Protein AF-A0A813HKN1-F1 (afdb_monomer)

Structure (mmCIF, N/CA/C/O backbone):
data_AF-A0A813HKN1-F1
#
_entry.id   AF-A0A813HKN1-F1
#
loop_
_atom_site.group_PDB
_atom_site.id
_atom_site.type_symbol
_atom_site.label_atom_id
_atom_site.label_alt_id
_atom_site.label_comp_id
_atom_site.label_asym_id
_atom_site.label_entity_id
_atom_site.label_seq_id
_atom_site.pdbx_PDB_ins_code
_atom_site.Cartn_x
_atom_site.Cartn_y
_atom_site.Cartn_z
_atom_site.occupancy
_atom_site.B_iso_or_equiv
_atom_site.auth_seq_id
_atom_site.auth_comp_id
_atom_site.auth_asym_id
_atom_site.auth_atom_id
_atom_site.pdbx_PDB_model_num
ATOM 1 N N . MET A 1 1 ? 4.845 -1.581 -0.681 1.00 44.91 1 MET A N 1
ATOM 2 C CA . MET A 1 1 ? 4.047 -1.690 0.560 1.00 44.91 1 MET A CA 1
ATOM 3 C C . MET A 1 1 ? 3.545 -0.345 1.058 1.00 44.91 1 MET A C 1
ATOM 5 O O . MET A 1 1 ? 4.319 0.591 1.147 1.00 44.91 1 MET A O 1
ATOM 9 N N . VAL A 1 2 ? 2.253 -0.229 1.375 1.00 47.78 2 VAL A N 1
ATOM 10 C CA . VAL A 1 2 ? 1.670 1.007 1.922 1.00 47.78 2 VAL A CA 1
ATOM 11 C C . VAL A 1 2 ? 2.116 1.169 3.376 1.00 47.78 2 VAL A C 1
ATOM 13 O O . VAL A 1 2 ? 1.850 0.318 4.218 1.00 47.78 2 VAL A O 1
ATOM 16 N N . PHE A 1 3 ? 2.851 2.246 3.634 1.00 54.88 3 PHE A N 1
ATOM 17 C CA . PHE A 1 3 ? 3.828 2.325 4.719 1.00 54.88 3 PHE A CA 1
ATOM 18 C C . PHE A 1 3 ? 3.252 2.582 6.122 1.00 54.88 3 PHE A C 1
ATOM 20 O O . PHE A 1 3 ? 3.966 2.423 7.098 1.00 54.88 3 PHE A O 1
ATOM 27 N N . PHE A 1 4 ? 1.975 2.922 6.275 1.00 57.12 4 PHE A N 1
ATOM 28 C CA . PHE A 1 4 ? 1.392 3.219 7.589 1.00 57.12 4 PHE A CA 1
ATOM 29 C C . PHE A 1 4 ? -0.091 2.861 7.592 1.00 57.12 4 PHE A C 1
ATOM 31 O O . PHE A 1 4 ? -0.935 3.719 7.348 1.00 57.12 4 PHE A O 1
ATOM 38 N N . THR A 1 5 ? -0.435 1.591 7.822 1.00 61.03 5 THR A N 1
ATOM 39 C CA . THR A 1 5 ? -1.847 1.217 7.981 1.00 61.03 5 THR A CA 1
ATOM 40 C C . THR A 1 5 ? -2.045 0.309 9.183 1.00 61.03 5 THR A C 1
ATOM 42 O O . THR A 1 5 ? -1.581 -0.828 9.164 1.00 61.03 5 THR A O 1
ATOM 45 N N . VAL A 1 6 ? -2.802 0.772 10.180 1.00 65.25 6 VAL A N 1
ATOM 46 C CA . VAL A 1 6 ? -3.299 -0.084 11.278 1.00 65.25 6 VAL A CA 1
ATOM 47 C C . VAL A 1 6 ? -4.475 -0.975 10.848 1.00 65.25 6 VAL A C 1
ATOM 49 O O . VAL A 1 6 ? -4.931 -1.831 11.600 1.00 65.25 6 VAL A O 1
ATOM 52 N N . LEU A 1 7 ? -4.985 -0.778 9.625 1.00 67.62 7 LEU A N 1
ATOM 53 C CA . LEU A 1 7 ? -6.182 -1.422 9.070 1.00 67.62 7 LEU A CA 1
ATOM 54 C C . LEU A 1 7 ? -5.921 -2.804 8.446 1.00 67.62 7 LEU A C 1
ATOM 56 O O . LEU A 1 7 ? -6.714 -3.289 7.644 1.00 67.62 7 LEU A O 1
ATOM 60 N N . SER A 1 8 ? -4.818 -3.470 8.778 1.00 69.81 8 SER A N 1
ATOM 61 C CA . SER A 1 8 ? -4.510 -4.777 8.195 1.00 69.81 8 SER A CA 1
ATOM 62 C C . SER A 1 8 ? -5.289 -5.893 8.903 1.00 69.81 8 SER A C 1
ATOM 64 O O . SER A 1 8 ? -5.182 -6.075 10.113 1.00 69.81 8 SER A O 1
ATOM 66 N N . SER A 1 9 ? -6.038 -6.694 8.135 1.00 57.31 9 SER A N 1
ATOM 67 C CA . SER A 1 9 ? -6.854 -7.816 8.641 1.00 57.31 9 SER A CA 1
ATOM 68 C C . SER A 1 9 ? -6.061 -8.867 9.424 1.00 57.31 9 SER A C 1
ATOM 70 O O . SER A 1 9 ? -6.632 -9.606 10.223 1.00 57.31 9 SER A O 1
ATOM 72 N N . HIS A 1 10 ? -4.750 -8.953 9.191 1.00 61.31 10 HIS A N 1
ATOM 73 C CA . HIS A 1 10 ? -3.866 -9.886 9.887 1.00 61.31 10 HIS A CA 1
ATOM 74 C C . HIS A 1 10 ? -3.142 -9.267 11.078 1.00 61.31 10 HIS A C 1
ATOM 76 O O . HIS A 1 10 ? -2.537 -10.012 11.852 1.00 61.31 10 HIS A O 1
ATOM 82 N N . ASP A 1 11 ? -3.219 -7.949 11.231 1.00 72.94 11 ASP A N 1
ATOM 83 C CA . ASP A 1 11 ? -2.468 -7.216 12.233 1.00 72.94 11 ASP A CA 1
ATOM 84 C C . ASP A 1 11 ? -3.074 -7.387 13.631 1.00 72.94 11 ASP A C 1
ATOM 86 O O . ASP A 1 11 ? -4.284 -7.581 13.822 1.00 72.94 11 ASP A O 1
ATOM 90 N N . VAL A 1 12 ? -2.188 -7.365 14.620 1.00 73.69 12 VAL A N 1
ATOM 91 C CA . VAL A 1 12 ? -2.493 -7.628 16.026 1.00 73.69 12 VAL A CA 1
ATOM 92 C C . VAL A 1 12 ? -3.347 -6.496 16.594 1.00 73.69 12 VAL A C 1
ATOM 94 O O . VAL A 1 12 ? -4.252 -6.753 17.383 1.00 73.69 12 VAL A O 1
ATOM 97 N N . VAL A 1 13 ? -3.126 -5.265 16.125 1.00 80.19 13 VAL A N 1
ATOM 98 C CA . VAL A 1 13 ? -3.815 -4.050 16.585 1.00 80.19 13 VAL A CA 1
ATOM 99 C C . VAL A 1 13 ? -5.314 -4.104 16.292 1.00 80.19 13 VAL A C 1
ATOM 101 O O . VAL A 1 13 ? -6.135 -4.019 17.205 1.00 80.19 13 VAL A O 1
ATOM 104 N N . LEU A 1 14 ? -5.684 -4.303 15.023 1.00 83.12 14 LEU A N 1
ATOM 105 C CA . LEU A 1 14 ? -7.082 -4.405 14.604 1.00 83.12 14 LEU A CA 1
ATOM 106 C C . LEU A 1 14 ? -7.776 -5.606 15.262 1.00 83.12 14 LEU A C 1
ATOM 108 O O . LEU A 1 14 ? -8.909 -5.494 15.725 1.00 83.12 14 LEU A O 1
ATOM 112 N N . THR A 1 15 ? -7.093 -6.753 15.328 1.00 84.12 15 THR A N 1
ATOM 113 C CA . THR A 1 15 ? -7.652 -7.966 15.944 1.00 84.12 15 THR A CA 1
ATOM 114 C C . THR A 1 15 ? -7.930 -7.748 17.437 1.00 84.12 15 THR A C 1
ATOM 116 O O . THR A 1 15 ? -8.991 -8.140 17.926 1.00 84.12 15 THR A O 1
ATOM 119 N N . ALA A 1 16 ? -7.019 -7.082 18.153 1.00 81.88 16 ALA A N 1
ATOM 120 C CA . ALA A 1 16 ? -7.195 -6.736 19.559 1.00 81.88 16 ALA A CA 1
ATOM 121 C C . ALA A 1 16 ? -8.369 -5.768 19.765 1.00 81.88 16 ALA A C 1
ATOM 123 O O . ALA A 1 16 ? -9.200 -6.010 20.639 1.00 81.88 16 ALA A O 1
ATOM 124 N N . TYR A 1 17 ? -8.493 -4.732 18.928 1.00 83.69 17 TYR A N 1
ATOM 125 C CA . TYR A 1 17 ? -9.628 -3.805 18.974 1.00 83.69 17 TYR A CA 1
ATOM 126 C C . TYR A 1 17 ? -10.966 -4.531 18.771 1.00 83.69 17 TYR A C 1
ATOM 128 O O . TYR A 1 17 ? -11.877 -4.396 19.585 1.00 83.69 17 TYR A O 1
ATOM 136 N N . LEU A 1 18 ? -11.085 -5.364 17.732 1.00 84.19 18 LEU A N 1
ATOM 137 C CA . LEU A 1 18 ? -12.325 -6.099 17.459 1.00 84.19 18 LEU A CA 1
ATOM 138 C C . LEU A 1 18 ? -12.679 -7.077 18.591 1.00 84.19 18 LEU A C 1
ATOM 140 O O . LEU A 1 18 ? -13.852 -7.227 18.932 1.00 84.19 18 LEU A O 1
ATOM 144 N N . SER A 1 19 ? -11.673 -7.700 19.213 1.00 84.25 19 SER A N 1
ATOM 145 C CA . SER A 1 19 ? -11.876 -8.535 20.400 1.00 84.25 19 SER A CA 1
ATOM 146 C C . SER A 1 19 ? -12.379 -7.724 21.599 1.00 84.25 19 SER A C 1
ATOM 148 O O . SER A 1 19 ? -13.231 -8.219 22.331 1.00 84.25 19 SER A O 1
ATOM 150 N N . GLN A 1 20 ? -11.890 -6.496 21.806 1.00 83.56 20 GLN A N 1
ATOM 151 C CA . GLN A 1 20 ? -12.359 -5.606 22.879 1.00 83.56 20 GLN A CA 1
ATOM 152 C C . GLN A 1 20 ? -13.794 -5.119 22.649 1.00 83.56 20 GLN A C 1
ATOM 154 O O . GLN A 1 20 ? -14.556 -4.987 23.602 1.00 83.56 20 GLN A O 1
ATOM 159 N N . VAL A 1 21 ? -14.189 -4.911 21.389 1.00 79.56 21 VAL A N 1
ATOM 160 C CA . VAL A 1 21 ? -15.574 -4.582 21.001 1.00 79.56 21 VAL A CA 1
ATOM 161 C C . VAL A 1 21 ? -16.524 -5.784 21.175 1.00 79.56 21 VAL A C 1
ATOM 163 O O . VAL A 1 21 ? -17.742 -5.636 21.087 1.00 79.56 21 VAL A O 1
ATOM 166 N N . GLY A 1 22 ? -15.992 -6.972 21.480 1.00 80.81 22 GLY A N 1
ATOM 167 C CA . GLY A 1 22 ? -16.777 -8.167 21.786 1.00 80.81 22 GLY A CA 1
ATOM 168 C C . GLY A 1 22 ? -17.156 -8.997 20.561 1.00 80.81 22 GLY A C 1
ATOM 169 O O . GLY A 1 22 ? -18.124 -9.755 20.622 1.00 80.81 22 GLY A O 1
ATOM 170 N N . LEU A 1 23 ? -16.423 -8.881 19.442 1.00 82.88 23 LEU A N 1
ATOM 171 C CA . LEU A 1 23 ? -16.647 -9.776 18.305 1.00 82.88 23 LEU A CA 1
ATOM 172 C C . LEU A 1 23 ? -16.367 -11.232 18.688 1.00 82.88 23 LEU A C 1
ATOM 174 O O . LEU A 1 23 ? -15.340 -11.561 19.281 1.00 82.88 23 LEU A O 1
ATOM 178 N N . HIS A 1 24 ? -17.259 -12.122 18.257 1.00 82.75 24 HIS A N 1
ATOM 179 C CA . HIS A 1 24 ? -17.104 -13.551 18.486 1.00 82.75 24 HIS A CA 1
ATOM 180 C C . HIS A 1 24 ? -15.834 -14.097 17.791 1.00 82.75 24 HIS A C 1
ATOM 182 O O . HIS A 1 24 ? -15.614 -13.796 16.610 1.00 82.75 24 HIS A O 1
ATOM 188 N N . PRO A 1 25 ? -15.031 -14.966 18.440 1.00 84.06 25 PRO A N 1
ATOM 189 C CA . PRO A 1 25 ? -13.776 -15.482 17.879 1.00 84.06 25 PRO A CA 1
ATOM 190 C C . PRO A 1 25 ? -13.906 -16.149 16.502 1.00 84.06 25 PRO A C 1
ATOM 192 O O . PRO A 1 25 ? -13.022 -16.002 15.662 1.00 84.06 25 PRO A O 1
ATOM 195 N N . MET A 1 26 ? -15.024 -16.837 16.229 1.00 83.94 26 MET A N 1
ATOM 196 C CA . MET A 1 26 ? -15.277 -17.435 14.904 1.00 83.94 26 MET A CA 1
ATOM 197 C C . MET A 1 26 ? -15.420 -16.390 13.789 1.00 83.94 26 MET A C 1
ATOM 199 O O . MET A 1 26 ? -15.042 -16.644 12.646 1.00 83.94 26 MET A O 1
ATOM 203 N N . VAL A 1 27 ? -15.964 -15.211 14.100 1.00 84.00 27 VAL A N 1
ATOM 204 C CA . VAL A 1 27 ? -16.082 -14.122 13.121 1.00 84.00 27 VAL A CA 1
ATOM 205 C C . VAL A 1 27 ? -14.699 -13.536 12.851 1.00 84.00 27 VAL A C 1
ATOM 207 O O . VAL A 1 27 ? -14.355 -13.303 11.696 1.00 84.00 27 VAL A O 1
ATOM 210 N N . LEU A 1 28 ? -13.865 -13.390 13.888 1.00 84.50 28 LEU A N 1
ATOM 211 C CA . LEU A 1 28 ? -12.476 -12.940 13.747 1.00 84.50 28 LEU A CA 1
ATOM 212 C C . LEU A 1 28 ? -11.637 -13.899 12.890 1.00 84.50 28 LEU A C 1
ATOM 214 O O . LEU A 1 28 ? -10.901 -13.450 12.012 1.00 84.50 28 LEU A O 1
ATOM 218 N N . SER A 1 29 ? -11.750 -15.214 13.103 1.00 86.44 29 SER A N 1
ATOM 219 C CA . SER A 1 29 ? -11.014 -16.199 12.298 1.00 86.44 29 SER A CA 1
ATOM 220 C C . SER A 1 29 ? -11.483 -16.214 10.841 1.00 86.44 29 SER A C 1
ATOM 222 O O . SER A 1 29 ? -10.651 -16.199 9.933 1.00 86.44 29 SER A O 1
ATOM 224 N N . SER A 1 30 ? -12.798 -16.154 10.614 1.00 88.56 30 SER A N 1
ATOM 225 C CA . SER A 1 30 ? -13.388 -16.079 9.271 1.00 88.56 30 SER A CA 1
ATOM 226 C C . SER A 1 30 ? -12.945 -14.814 8.538 1.00 88.56 30 SER A C 1
ATOM 228 O O . SER A 1 30 ? -12.539 -14.870 7.381 1.00 88.56 30 SER A O 1
ATOM 230 N N . PHE A 1 31 ? -12.938 -13.673 9.227 1.00 87.19 31 PHE A N 1
ATOM 231 C CA . PHE A 1 31 ? -12.465 -12.400 8.694 1.00 87.19 31 PHE A CA 1
ATOM 232 C C . PHE A 1 31 ? -10.991 -12.450 8.268 1.00 87.19 31 PHE A C 1
ATOM 234 O O . PHE A 1 31 ? -10.641 -11.985 7.183 1.00 87.19 31 PHE A O 1
ATOM 241 N N . ARG A 1 32 ? -10.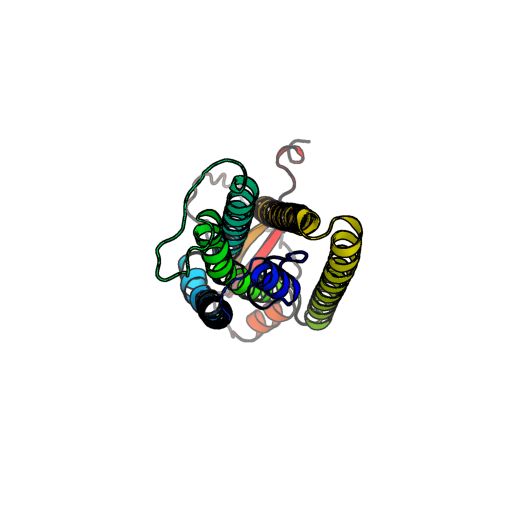122 -13.073 9.074 1.00 87.88 32 ARG A N 1
ATOM 242 C CA . ARG A 1 32 ? -8.709 -13.281 8.716 1.00 87.88 32 ARG A CA 1
ATOM 243 C C . ARG A 1 32 ? -8.558 -14.190 7.498 1.00 87.88 32 ARG A C 1
ATOM 245 O O . ARG A 1 32 ? -7.747 -13.892 6.626 1.00 87.88 32 ARG A O 1
ATOM 252 N N . ALA A 1 33 ? -9.337 -15.269 7.419 1.00 91.25 33 ALA A N 1
ATOM 253 C CA . ALA A 1 33 ? -9.324 -16.172 6.269 1.00 91.25 33 ALA A CA 1
ATOM 254 C C . ALA A 1 33 ? -9.771 -15.457 4.982 1.00 91.25 33 ALA A C 1
ATOM 256 O O . ALA A 1 33 ? -9.102 -15.564 3.955 1.00 91.25 33 ALA A O 1
ATOM 257 N N . LEU A 1 34 ? -10.842 -14.660 5.053 1.00 92.44 34 LEU A N 1
ATOM 258 C CA . LEU A 1 34 ? -11.317 -13.843 3.935 1.00 92.44 34 LEU A CA 1
ATOM 259 C C . LEU A 1 34 ? -10.285 -12.793 3.513 1.00 92.44 34 LEU A C 1
ATOM 261 O O . LEU A 1 34 ? -10.043 -12.624 2.323 1.00 92.44 34 LEU A O 1
ATOM 265 N N . GLY A 1 35 ? -9.632 -12.126 4.469 1.00 90.38 35 GLY A N 1
ATOM 266 C CA . GLY A 1 35 ? -8.556 -11.177 4.184 1.00 90.38 35 GLY A CA 1
ATOM 267 C C . GLY A 1 35 ? -7.345 -11.822 3.497 1.00 90.38 35 GLY A C 1
ATOM 268 O O . GLY A 1 35 ? -6.759 -11.213 2.600 1.00 90.38 35 GLY A O 1
ATOM 269 N N . ALA A 1 36 ? -6.992 -13.058 3.866 1.00 90.62 36 ALA A N 1
ATOM 270 C CA . ALA A 1 36 ? -5.935 -13.816 3.197 1.00 90.62 36 ALA A CA 1
ATOM 271 C C . ALA A 1 36 ? -6.330 -14.188 1.762 1.00 90.62 36 ALA A C 1
ATOM 273 O O . ALA A 1 36 ? -5.560 -13.944 0.834 1.00 90.62 36 ALA A O 1
ATOM 274 N N . ALA A 1 37 ? -7.543 -14.718 1.570 1.00 94.44 37 ALA A N 1
ATOM 275 C CA . ALA A 1 37 ? -8.066 -15.054 0.248 1.00 94.44 37 ALA A CA 1
ATOM 276 C C . ALA A 1 37 ? -8.126 -13.818 -0.666 1.00 94.44 37 ALA A C 1
ATOM 278 O O . ALA A 1 37 ? -7.657 -13.865 -1.800 1.00 94.44 37 ALA A O 1
ATOM 279 N N . ALA A 1 38 ? -8.614 -12.687 -0.150 1.00 93.38 38 ALA A N 1
ATOM 280 C CA . ALA A 1 38 ? -8.631 -11.409 -0.855 1.00 93.38 38 ALA A CA 1
ATOM 281 C C . ALA A 1 38 ? -7.221 -10.931 -1.244 1.00 93.38 38 ALA A C 1
ATOM 283 O O . ALA A 1 38 ? -7.026 -10.421 -2.344 1.00 93.38 38 ALA A O 1
ATOM 284 N N . GLY A 1 39 ? -6.218 -11.142 -0.386 1.00 90.06 39 GLY A N 1
ATOM 285 C CA . GLY A 1 39 ? -4.828 -10.833 -0.720 1.00 90.06 39 GLY A CA 1
ATOM 286 C C . GLY A 1 39 ? -4.284 -11.670 -1.882 1.00 90.06 39 GLY A C 1
ATOM 287 O O . GLY A 1 39 ? -3.669 -11.121 -2.794 1.00 90.06 39 GLY A O 1
ATOM 288 N N . VAL A 1 40 ? -4.572 -12.976 -1.897 1.00 93.31 40 VAL A N 1
ATOM 289 C CA . VAL A 1 40 ? -4.206 -13.869 -3.015 1.00 93.31 40 VAL A CA 1
ATOM 290 C C . VAL A 1 40 ? -4.907 -13.447 -4.308 1.00 93.31 40 VAL A C 1
ATOM 292 O O . VAL A 1 40 ? -4.274 -13.398 -5.363 1.00 93.31 40 VAL A O 1
ATOM 295 N N . LEU A 1 41 ? -6.192 -13.090 -4.233 1.00 94.62 41 LEU A N 1
ATOM 296 C CA . LEU A 1 41 ? -6.943 -12.569 -5.379 1.00 94.62 41 LEU A CA 1
ATOM 297 C C . LEU A 1 41 ? -6.328 -11.269 -5.915 1.00 94.62 41 LEU A C 1
ATOM 299 O O . LEU A 1 41 ? -6.135 -11.141 -7.119 1.00 94.62 41 LEU A O 1
ATOM 303 N N . GLY A 1 42 ? -5.954 -10.335 -5.037 1.00 91.94 42 GLY A N 1
ATOM 304 C CA . GLY A 1 42 ? -5.266 -9.101 -5.429 1.00 91.94 42 GLY A CA 1
ATOM 305 C C . GLY A 1 42 ? -3.963 -9.371 -6.175 1.00 91.94 42 GLY A C 1
ATOM 306 O O . GLY A 1 42 ? -3.772 -8.861 -7.274 1.00 91.94 42 GLY A O 1
ATOM 307 N N . ALA A 1 43 ? -3.111 -10.239 -5.625 1.00 91.81 43 ALA A N 1
ATOM 308 C CA . ALA A 1 43 ? -1.833 -10.584 -6.241 1.00 91.81 43 ALA A CA 1
ATOM 309 C C . ALA A 1 43 ? -1.991 -11.269 -7.612 1.00 91.81 43 ALA A C 1
ATOM 311 O O . ALA A 1 43 ? -1.299 -10.912 -8.557 1.00 91.81 43 ALA A O 1
ATOM 312 N N . THR A 1 44 ? -2.919 -12.221 -7.736 1.00 94.19 44 THR A N 1
ATOM 313 C CA . THR A 1 44 ? -3.131 -12.983 -8.985 1.00 94.19 44 THR A CA 1
ATOM 314 C C . THR A 1 44 ? -3.862 -12.188 -10.067 1.00 94.19 44 THR A C 1
ATOM 316 O O . THR A 1 44 ? -3.605 -12.377 -11.252 1.00 94.19 44 THR A O 1
ATOM 319 N N . SER A 1 45 ? -4.756 -11.273 -9.683 1.00 93.12 45 SER A N 1
ATOM 320 C CA . SER A 1 45 ? -5.470 -10.415 -10.638 1.00 93.12 45 SER A CA 1
ATOM 321 C C . SER A 1 45 ? -4.570 -9.380 -11.317 1.00 93.12 45 SER A C 1
ATOM 323 O O . SER A 1 45 ? -4.909 -8.908 -12.403 1.00 93.12 45 SER A O 1
ATOM 325 N N . PHE A 1 46 ? -3.422 -9.048 -10.712 1.00 92.94 46 PHE A N 1
ATOM 326 C CA . PHE A 1 46 ? -2.519 -8.028 -11.235 1.00 92.94 46 PHE A CA 1
ATOM 327 C C . PHE A 1 46 ? -2.026 -8.355 -12.647 1.00 92.94 46 PHE A C 1
ATOM 329 O O . PHE A 1 46 ? -2.193 -7.526 -13.540 1.00 92.94 46 PHE A O 1
ATOM 336 N N . ASP A 1 47 ? -1.472 -9.550 -12.864 1.00 89.12 47 ASP A N 1
ATOM 337 C CA . ASP A 1 47 ? -0.851 -9.919 -14.144 1.00 89.12 47 ASP A CA 1
ATOM 338 C C . ASP A 1 47 ? -1.867 -9.884 -15.296 1.00 89.12 47 ASP A C 1
ATOM 340 O O . ASP A 1 47 ? -1.604 -9.296 -16.346 1.00 89.12 47 ASP A O 1
ATOM 344 N N . LEU A 1 48 ? -3.076 -10.407 -15.053 1.00 90.62 48 LEU A N 1
ATOM 345 C CA . LEU A 1 48 ? -4.178 -10.416 -16.021 1.00 90.62 48 LEU A CA 1
ATOM 346 C C . LEU A 1 48 ? -4.603 -8.999 -16.428 1.00 90.62 48 LEU A C 1
ATOM 348 O O . LEU A 1 48 ? -4.885 -8.723 -17.593 1.00 90.62 48 LEU A O 1
ATOM 352 N N . MET A 1 49 ? -4.670 -8.083 -15.461 1.00 92.12 49 MET A N 1
ATOM 353 C CA . MET A 1 49 ? -5.063 -6.702 -15.730 1.00 92.12 49 MET A CA 1
ATOM 354 C C . MET A 1 49 ? -3.927 -5.907 -16.377 1.00 92.12 49 MET A C 1
ATOM 356 O O . MET A 1 49 ? -4.192 -5.075 -17.252 1.00 92.12 49 MET A O 1
ATOM 360 N N . ALA A 1 50 ? -2.683 -6.147 -15.951 1.00 90.75 50 ALA A N 1
ATOM 361 C CA . ALA A 1 50 ? -1.488 -5.448 -16.411 1.00 90.75 50 ALA A CA 1
ATOM 362 C C . ALA A 1 50 ? -1.203 -5.700 -17.895 1.00 90.75 50 ALA A C 1
ATOM 364 O O . ALA A 1 50 ? -0.796 -4.761 -18.583 1.00 90.75 50 ALA A O 1
ATOM 365 N N . GLU A 1 51 ? -1.470 -6.912 -18.388 1.00 87.88 51 GLU A N 1
ATOM 366 C CA . GLU A 1 51 ? -1.366 -7.250 -19.811 1.00 87.88 51 GLU A CA 1
ATOM 367 C C . GLU A 1 51 ? -2.358 -6.441 -20.664 1.00 87.88 51 GLU A C 1
ATOM 369 O O . GLU A 1 51 ? -1.989 -5.904 -21.705 1.00 87.88 51 GLU A O 1
ATOM 374 N N . ALA A 1 52 ? -3.597 -6.275 -20.189 1.00 87.81 52 ALA A N 1
ATOM 375 C CA . ALA A 1 52 ? -4.656 -5.610 -20.948 1.00 87.81 52 ALA A CA 1
ATOM 376 C C . ALA A 1 52 ? -4.615 -4.069 -20.889 1.00 87.81 52 ALA A C 1
ATOM 378 O O . ALA A 1 52 ? -4.912 -3.405 -21.879 1.00 87.81 52 ALA A O 1
ATOM 379 N N . HIS A 1 53 ? -4.282 -3.479 -19.736 1.00 87.94 53 HIS A N 1
ATOM 380 C CA . HIS A 1 53 ? -4.440 -2.030 -19.498 1.00 87.94 53 HIS A CA 1
ATOM 381 C C . HIS A 1 53 ? -3.121 -1.289 -19.249 1.00 87.94 53 HIS A C 1
ATOM 383 O O . HIS A 1 53 ? -3.113 -0.067 -19.056 1.00 87.94 53 HIS A O 1
ATOM 389 N N . GLY A 1 54 ? -2.005 -2.016 -19.248 1.00 88.44 54 GLY A N 1
ATOM 390 C CA . GLY A 1 54 ? -0.686 -1.483 -18.958 1.00 88.44 54 GLY A CA 1
ATOM 391 C C . GLY A 1 54 ? -0.388 -1.415 -17.460 1.00 88.44 54 GLY A C 1
ATOM 392 O O . GLY A 1 54 ? -1.188 -0.969 -16.633 1.00 88.44 54 GLY A O 1
ATOM 393 N N . MET A 1 55 ? 0.838 -1.804 -17.123 1.00 89.56 55 MET A N 1
ATOM 394 C CA . MET A 1 55 ? 1.324 -1.974 -15.754 1.00 89.56 55 MET A CA 1
ATOM 395 C C . MET A 1 55 ? 1.125 -0.731 -14.866 1.00 89.56 55 MET A C 1
ATOM 397 O O . MET A 1 55 ? 0.683 -0.845 -13.728 1.00 89.56 55 MET A O 1
ATOM 401 N N . ARG A 1 56 ? 1.403 0.475 -15.383 1.00 90.25 56 ARG A N 1
ATOM 402 C CA . ARG A 1 56 ? 1.321 1.731 -14.610 1.00 90.25 56 ARG A CA 1
ATOM 403 C C . ARG A 1 56 ? -0.109 2.067 -14.182 1.00 90.25 56 ARG A C 1
ATOM 405 O O . ARG A 1 56 ? -0.358 2.344 -13.011 1.00 90.25 56 ARG A O 1
ATOM 412 N N . LYS A 1 57 ? -1.059 2.015 -15.122 1.00 91.81 57 LYS A N 1
ATOM 413 C CA . LYS A 1 57 ? -2.472 2.327 -14.848 1.00 91.81 57 LYS A CA 1
ATOM 414 C C . LYS A 1 57 ? -3.069 1.323 -13.866 1.00 91.81 57 LYS A C 1
ATOM 416 O O . LYS A 1 57 ? -3.775 1.717 -12.941 1.00 91.81 57 LYS A O 1
ATOM 421 N N . VAL A 1 58 ? -2.733 0.044 -14.031 1.00 94.94 58 VAL A N 1
ATOM 422 C CA . VAL A 1 58 ? -3.222 -1.038 -13.171 1.00 94.94 58 VAL A CA 1
ATOM 423 C C . VAL A 1 58 ? -2.682 -0.903 -11.753 1.00 94.94 58 VAL A C 1
ATOM 425 O O . VAL A 1 58 ? -3.479 -0.885 -10.815 1.00 94.94 58 VAL A O 1
ATOM 428 N N . THR A 1 59 ? -1.375 -0.692 -11.574 1.00 94.56 59 THR A N 1
ATOM 429 C CA . THR A 1 59 ? -0.797 -0.433 -10.246 1.00 94.56 59 THR A CA 1
ATOM 430 C C . THR A 1 59 ? -1.462 0.773 -9.571 1.00 94.56 59 THR A C 1
ATOM 432 O O . THR A 1 59 ? -1.860 0.686 -8.409 1.00 94.56 59 THR A O 1
ATOM 435 N N . GLY A 1 60 ? -1.664 1.874 -10.304 1.00 94.50 60 GLY A N 1
ATOM 436 C CA . GLY A 1 60 ? -2.385 3.044 -9.794 1.00 94.50 60 GLY A CA 1
ATOM 437 C C . GLY A 1 60 ? -3.830 2.745 -9.396 1.00 94.50 60 GLY A C 1
ATOM 438 O O . GLY A 1 60 ? -4.289 3.221 -8.361 1.00 94.50 60 GLY A O 1
ATOM 439 N N . SER A 1 61 ? -4.541 1.916 -10.165 1.00 95.44 61 SER A N 1
ATOM 440 C CA . SER A 1 61 ? -5.927 1.534 -9.868 1.00 95.44 61 SER A CA 1
ATOM 441 C C . SER A 1 61 ? -6.059 0.742 -8.563 1.00 95.44 61 SER A C 1
ATOM 443 O O . SER A 1 61 ? -6.944 1.042 -7.760 1.00 95.44 61 SER A O 1
ATOM 445 N N . PHE A 1 62 ? -5.135 -0.187 -8.289 1.00 95.50 62 PHE A N 1
ATOM 446 C CA . PHE A 1 62 ? -5.094 -0.924 -7.024 1.00 95.50 62 PHE A CA 1
ATOM 447 C C . PHE A 1 62 ? -4.809 -0.000 -5.833 1.00 95.50 62 PHE A C 1
ATOM 449 O O . PHE A 1 62 ? -5.429 -0.148 -4.779 1.00 95.50 62 PHE A O 1
ATOM 456 N N . LEU A 1 63 ? -3.944 1.006 -6.003 1.00 95.19 63 LEU A N 1
ATOM 457 C CA . LEU A 1 63 ? -3.699 2.012 -4.966 1.00 95.19 63 LEU A CA 1
ATOM 458 C C . LEU A 1 63 ? -4.914 2.925 -4.739 1.00 95.19 63 LEU A C 1
ATOM 460 O O . LEU A 1 63 ? -5.233 3.251 -3.597 1.00 95.19 63 LEU A O 1
ATOM 464 N N . THR A 1 64 ? -5.629 3.307 -5.800 1.00 95.94 64 THR A N 1
ATOM 465 C CA . THR A 1 64 ? -6.889 4.061 -5.693 1.00 95.94 64 THR A CA 1
ATOM 466 C C . THR A 1 64 ? -7.948 3.245 -4.951 1.00 95.94 64 THR A C 1
ATOM 468 O O . THR A 1 64 ? -8.607 3.759 -4.048 1.00 95.94 64 THR A O 1
ATOM 471 N N . MET A 1 65 ? -8.076 1.957 -5.276 1.00 95.31 65 MET A N 1
ATOM 472 C CA . MET A 1 65 ? -8.958 1.022 -4.575 1.00 95.31 65 MET A CA 1
ATOM 473 C C . MET A 1 65 ? -8.573 0.892 -3.094 1.00 95.31 65 MET A C 1
ATOM 475 O O . MET A 1 65 ? -9.447 0.925 -2.225 1.00 95.31 65 MET A O 1
ATOM 479 N N . GLN A 1 66 ? -7.275 0.811 -2.786 1.00 94.62 66 GLN A N 1
ATOM 480 C CA . GLN A 1 66 ? -6.766 0.802 -1.414 1.00 94.62 66 GLN A CA 1
ATOM 481 C C . GLN A 1 66 ? -7.157 2.078 -0.656 1.00 94.62 66 GLN A C 1
ATOM 483 O O . GLN A 1 66 ? -7.663 2.005 0.461 1.00 94.62 66 GLN A O 1
ATOM 488 N N . ALA A 1 67 ? -6.964 3.253 -1.254 1.00 94.31 67 ALA A N 1
ATOM 489 C CA . ALA A 1 67 ? -7.332 4.522 -0.631 1.00 94.31 67 ALA A CA 1
ATOM 490 C C . ALA A 1 67 ? -8.847 4.634 -0.400 1.00 94.31 67 ALA A C 1
ATOM 492 O O . ALA A 1 67 ? -9.276 5.016 0.689 1.00 94.31 67 ALA A O 1
ATOM 493 N N . GLY A 1 68 ? -9.656 4.250 -1.393 1.00 95.56 68 GLY A N 1
ATOM 494 C CA . GLY A 1 68 ? -11.115 4.277 -1.299 1.00 95.56 68 GLY A CA 1
ATOM 495 C C . GLY A 1 68 ? -11.651 3.341 -0.216 1.00 95.56 68 GLY A C 1
ATOM 496 O O . GLY A 1 68 ? -12.500 3.733 0.578 1.00 95.56 68 GLY A O 1
ATOM 497 N N . THR A 1 69 ? -11.113 2.125 -0.123 1.00 94.56 69 THR A N 1
ATOM 498 C CA . THR A 1 69 ? -11.508 1.163 0.919 1.00 94.56 69 THR A CA 1
ATOM 499 C C . THR A 1 69 ? -11.065 1.596 2.317 1.00 94.56 69 THR A C 1
ATOM 501 O O . THR A 1 69 ? -11.866 1.507 3.246 1.00 94.56 69 THR A O 1
ATOM 504 N N . CYS A 1 70 ? -9.859 2.154 2.482 1.00 93.38 70 CYS A N 1
ATOM 505 C CA . CYS A 1 70 ? -9.443 2.769 3.750 1.00 93.38 70 CYS A CA 1
ATOM 506 C C . CYS A 1 70 ? -10.371 3.922 4.161 1.00 93.38 70 CYS A C 1
ATOM 508 O O . CYS A 1 70 ? -10.769 4.002 5.322 1.00 93.38 70 CYS A O 1
ATOM 510 N N . LEU A 1 71 ? -10.760 4.782 3.214 1.00 94.62 71 LEU A N 1
ATOM 511 C CA . LEU A 1 71 ? -11.679 5.888 3.478 1.00 94.62 71 LEU A CA 1
ATOM 512 C C . LEU A 1 71 ? -13.065 5.388 3.897 1.00 94.62 71 LEU A C 1
ATOM 514 O O . LEU A 1 71 ? -13.620 5.892 4.868 1.00 94.62 71 LEU A O 1
ATOM 518 N N . ILE A 1 72 ? -13.604 4.370 3.220 1.00 94.00 72 ILE A N 1
ATOM 519 C CA . ILE A 1 72 ? -14.874 3.742 3.611 1.00 94.00 72 ILE A CA 1
ATOM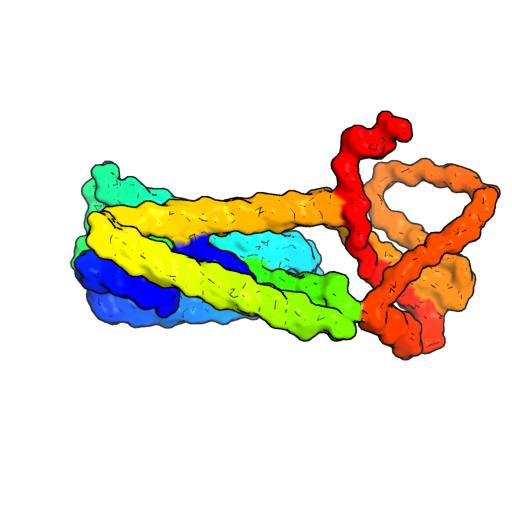 520 C C . ILE A 1 72 ? -14.773 3.173 5.032 1.00 94.00 72 ILE A C 1
ATOM 522 O O . ILE A 1 72 ? -15.690 3.372 5.826 1.00 94.00 72 ILE A O 1
ATOM 526 N N . ALA A 1 73 ? -13.663 2.515 5.381 1.00 92.31 73 ALA A N 1
ATOM 527 C CA . ALA A 1 73 ? -13.446 2.004 6.732 1.00 92.31 73 ALA A CA 1
ATOM 528 C C . ALA A 1 73 ? -13.397 3.139 7.775 1.00 92.31 73 ALA A C 1
ATOM 530 O O . ALA A 1 73 ? -14.066 3.056 8.805 1.00 92.31 73 ALA A O 1
ATOM 531 N N . ALA A 1 74 ? -12.670 4.226 7.504 1.00 91.75 74 ALA A N 1
ATOM 532 C CA . ALA A 1 74 ? -12.596 5.380 8.401 1.00 91.75 74 ALA A CA 1
ATOM 533 C C . ALA A 1 74 ? -13.962 6.062 8.596 1.00 91.75 74 ALA A C 1
ATOM 535 O O . ALA A 1 74 ? -14.360 6.338 9.727 1.00 91.75 74 ALA A O 1
ATOM 536 N N . LEU A 1 75 ? -14.719 6.260 7.512 1.00 91.81 75 LEU A N 1
ATOM 537 C CA . LEU A 1 75 ? -16.069 6.830 7.560 1.00 91.81 75 LEU A CA 1
ATOM 538 C C . LEU A 1 75 ? -17.055 5.921 8.300 1.00 91.81 75 LEU A C 1
ATOM 540 O O . LEU A 1 75 ? -17.872 6.408 9.081 1.00 91.81 75 LEU A O 1
ATOM 544 N N . ALA A 1 76 ? -16.966 4.604 8.091 1.00 89.75 76 ALA A N 1
ATOM 545 C CA . ALA A 1 76 ? -17.769 3.636 8.826 1.00 89.75 76 ALA A CA 1
ATOM 546 C C . ALA A 1 76 ? -17.505 3.749 10.333 1.00 89.75 76 ALA A C 1
ATOM 548 O O . ALA A 1 76 ? -18.453 3.839 11.108 1.00 89.75 76 ALA A O 1
ATOM 549 N N . LEU A 1 77 ? -16.240 3.832 10.749 1.00 86.38 77 LEU A N 1
ATOM 550 C CA . LEU A 1 77 ? -15.886 3.979 12.160 1.00 86.38 77 LEU A CA 1
ATOM 551 C C . LEU A 1 77 ? -16.363 5.322 12.745 1.00 86.38 77 LEU A C 1
ATOM 553 O O . LEU A 1 77 ? -16.986 5.331 13.802 1.00 86.38 77 LEU A O 1
ATOM 557 N N . GLY A 1 78 ? -16.190 6.431 12.018 1.00 85.56 78 GLY A N 1
ATOM 558 C CA . GLY A 1 78 ? -16.668 7.755 12.444 1.00 85.56 78 GLY A CA 1
ATOM 559 C C . GLY A 1 78 ? -18.197 7.869 12.547 1.00 85.56 78 GLY A C 1
ATOM 560 O O . GLY A 1 78 ? -18.722 8.701 13.285 1.00 85.56 78 GLY A O 1
ATOM 561 N N . SER A 1 79 ? -18.946 6.995 11.864 1.00 82.62 79 SER A N 1
ATOM 562 C CA . SER A 1 79 ? -20.414 6.944 11.947 1.00 82.62 79 SER A CA 1
ATOM 563 C C . SER A 1 79 ? -20.958 6.284 13.226 1.00 82.62 79 SER A C 1
ATOM 565 O O . SER A 1 79 ? -22.176 6.257 13.430 1.00 82.62 79 SER A O 1
ATOM 567 N N . GLN A 1 80 ? -20.081 5.800 14.119 1.00 75.06 80 GLN A N 1
ATOM 568 C CA . GLN A 1 80 ? -20.437 5.129 15.376 1.00 75.06 80 GLN A CA 1
ATOM 569 C C . GLN A 1 80 ? -21.409 5.941 16.259 1.00 75.06 80 GLN A C 1
ATOM 571 O O . GLN A 1 80 ? -22.189 5.348 17.002 1.00 75.06 80 GLN A O 1
ATOM 576 N N . GLN A 1 81 ? -21.402 7.277 16.173 1.00 65.88 81 GLN A N 1
ATOM 577 C CA . GLN A 1 81 ? -22.236 8.154 17.010 1.00 65.88 81 GLN A CA 1
ATOM 578 C C . GLN A 1 81 ? -23.635 8.462 16.434 1.00 65.88 81 GLN A C 1
ATOM 580 O O . GLN A 1 81 ? -24.484 8.970 17.161 1.00 65.88 81 GLN A O 1
ATOM 585 N N . GLY A 1 82 ? -23.890 8.191 15.147 1.00 56.50 82 GLY A N 1
ATOM 586 C CA . GLY A 1 82 ? -25.015 8.806 14.421 1.00 56.50 82 GLY A CA 1
ATOM 587 C C . GLY A 1 82 ? -26.210 7.909 14.093 1.00 56.50 82 GLY A C 1
ATOM 588 O O . GLY A 1 82 ? -27.273 8.425 13.757 1.00 56.50 82 GLY A O 1
ATOM 589 N N . VAL A 1 83 ? -26.073 6.581 14.158 1.00 57.41 83 VAL A N 1
ATOM 590 C CA . VAL A 1 83 ? -27.127 5.668 13.681 1.00 57.41 83 VAL A CA 1
ATOM 591 C C . VAL A 1 83 ? -27.327 4.515 14.672 1.00 57.41 83 VAL A C 1
ATOM 593 O O . VAL A 1 83 ? -26.455 3.653 14.805 1.00 57.41 83 VAL A O 1
ATOM 596 N N . PRO A 1 84 ? -28.467 4.456 15.381 1.00 54.75 84 PRO A N 1
ATOM 597 C CA . PRO A 1 84 ? -28.826 3.298 16.185 1.00 54.75 84 PRO A CA 1
ATOM 598 C C . PRO A 1 84 ? -29.298 2.169 15.260 1.00 54.75 84 PRO A C 1
ATOM 600 O O . PRO A 1 84 ? -30.433 2.148 14.796 1.00 54.75 84 PRO A O 1
ATOM 603 N N . GLY A 1 85 ? -28.409 1.219 14.982 1.00 62.31 85 GLY A N 1
ATOM 604 C CA . GLY A 1 85 ? -28.708 0.031 14.186 1.00 62.31 85 GLY A CA 1
ATOM 605 C C . GLY A 1 85 ? -27.964 -1.185 14.724 1.00 62.31 85 GLY A C 1
ATOM 606 O O . GLY A 1 85 ? -26.773 -1.113 15.032 1.00 62.31 85 GLY A O 1
ATOM 607 N N . ARG A 1 86 ? -28.657 -2.317 14.848 1.00 63.75 86 ARG A N 1
ATOM 608 C CA . ARG A 1 86 ? -28.017 -3.611 15.112 1.00 63.75 86 ARG A CA 1
ATOM 609 C C . ARG A 1 86 ? -27.822 -4.341 13.793 1.00 63.75 86 ARG A C 1
ATOM 611 O O . ARG A 1 86 ? -28.720 -4.354 12.955 1.00 63.75 86 ARG A O 1
ATOM 618 N N . ALA A 1 87 ? -26.652 -4.942 13.621 1.00 65.69 87 ALA A N 1
ATOM 619 C CA . ALA A 1 87 ? -26.402 -5.853 12.518 1.00 65.69 87 ALA A CA 1
ATOM 620 C C . ALA A 1 87 ? -27.330 -7.087 12.612 1.00 65.69 87 ALA A C 1
ATOM 622 O O . ALA A 1 87 ? -27.896 -7.361 13.679 1.00 65.69 87 ALA A O 1
ATOM 623 N N . PRO A 1 88 ? -27.486 -7.853 11.517 1.00 65.69 88 PRO A N 1
ATOM 624 C CA . PRO A 1 88 ? -28.276 -9.079 11.507 1.00 65.69 88 PRO A CA 1
ATOM 625 C C . PRO A 1 88 ? -27.882 -10.056 12.628 1.00 65.69 88 PRO A C 1
ATOM 627 O O . PRO A 1 88 ? -26.711 -10.162 12.994 1.00 65.69 88 PRO A O 1
ATOM 630 N N . ALA A 1 89 ? -28.851 -10.822 13.139 1.00 64.31 89 ALA A N 1
ATOM 631 C CA . ALA A 1 89 ? -28.680 -11.706 14.300 1.00 64.31 89 ALA A CA 1
ATOM 632 C C . ALA A 1 89 ? -27.548 -12.747 14.157 1.00 64.31 89 ALA A C 1
ATOM 634 O O . ALA A 1 89 ? -26.958 -13.145 15.159 1.00 64.31 89 ALA A O 1
ATOM 635 N N . TRP A 1 90 ? -27.196 -13.143 12.928 1.00 65.75 90 TRP A N 1
ATOM 636 C CA . TRP A 1 90 ? -26.098 -14.077 12.651 1.00 65.75 90 TRP A CA 1
ATOM 637 C C . TRP A 1 90 ? -24.699 -13.507 12.951 1.00 65.75 90 TRP A C 1
ATOM 639 O O . TRP A 1 90 ? -23.750 -14.274 13.081 1.00 65.75 90 TRP A O 1
ATOM 649 N N . LEU A 1 91 ? -24.569 -12.186 13.130 1.00 63.69 91 LEU A N 1
ATOM 650 C CA . LEU A 1 91 ? -23.363 -11.531 13.652 1.00 63.69 91 LEU A CA 1
ATOM 651 C C . LEU A 1 91 ? -23.390 -11.320 15.175 1.00 63.69 91 LEU A C 1
ATOM 653 O O . LEU A 1 91 ? -22.513 -10.656 15.715 1.00 63.69 91 LEU A O 1
ATOM 657 N N . GLY A 1 92 ? -24.380 -11.860 15.891 1.00 61.50 92 GLY A N 1
ATOM 658 C CA . GLY A 1 92 ? -24.427 -11.772 17.354 1.00 61.50 92 GLY A CA 1
ATOM 659 C C . GLY A 1 92 ? -24.806 -10.389 17.895 1.00 61.50 92 GLY A C 1
ATOM 660 O O . GLY A 1 92 ? -24.449 -10.053 19.018 1.00 61.50 92 GLY A O 1
ATOM 661 N N . GLY A 1 93 ? -25.525 -9.575 17.114 1.00 65.50 93 GLY A N 1
ATOM 662 C CA . GLY A 1 93 ? -25.984 -8.251 17.551 1.00 65.50 93 GLY A CA 1
ATOM 663 C C . GLY A 1 93 ? -24.902 -7.167 17.531 1.00 65.50 93 GLY A C 1
ATOM 664 O O . GLY A 1 93 ? -25.043 -6.163 18.229 1.00 65.50 93 GLY A O 1
ATOM 665 N N . THR A 1 94 ? -23.843 -7.351 16.734 1.00 71.31 94 THR A N 1
ATOM 666 C CA . THR A 1 94 ? -22.787 -6.348 16.550 1.00 71.31 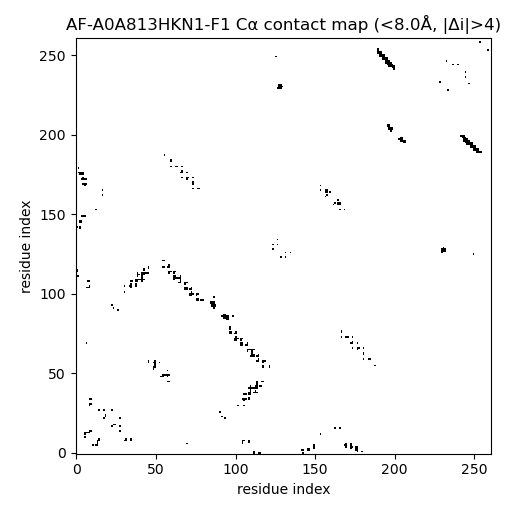94 THR A CA 1
ATOM 667 C C . THR A 1 94 ? -23.344 -5.005 16.061 1.00 71.31 94 THR A C 1
ATOM 669 O O . THR A 1 94 ? -24.355 -4.972 15.349 1.00 71.31 94 THR A O 1
ATOM 672 N N . PRO A 1 95 ? -22.673 -3.887 16.378 1.00 75.81 95 PRO A N 1
ATOM 673 C CA . PRO A 1 95 ? -23.009 -2.586 15.817 1.00 75.81 95 PRO A CA 1
ATOM 674 C C . PRO A 1 95 ? -23.027 -2.600 14.282 1.00 75.81 95 PRO A C 1
ATOM 676 O O . PRO A 1 95 ? -22.153 -3.198 13.652 1.00 75.81 95 PRO A O 1
ATOM 679 N N . TRP A 1 96 ? -24.006 -1.928 13.670 1.00 81.75 96 TRP A N 1
ATOM 680 C CA . TRP A 1 96 ? -24.174 -1.905 12.209 1.00 81.75 96 TRP A CA 1
ATOM 681 C C . TRP A 1 96 ? -22.945 -1.362 11.458 1.00 81.75 96 TRP A C 1
ATOM 683 O O . TRP A 1 96 ? -22.652 -1.839 10.365 1.00 81.75 96 TRP A O 1
ATOM 693 N N . TYR A 1 97 ? -22.203 -0.418 12.051 1.00 82.50 97 TYR A N 1
ATOM 694 C CA . TYR A 1 97 ? -21.038 0.220 11.429 1.00 82.50 97 TYR A CA 1
ATOM 695 C C . TYR A 1 97 ? -19.851 -0.739 11.237 1.00 82.50 97 TYR A C 1
ATOM 697 O O . TYR A 1 97 ? -19.005 -0.517 10.371 1.00 82.50 97 TYR A O 1
ATOM 705 N N . LEU A 1 98 ? -19.794 -1.843 11.994 1.00 84.75 98 LEU A N 1
ATOM 706 C CA . LEU A 1 98 ? -18.716 -2.827 11.872 1.00 84.75 98 LEU A CA 1
ATOM 707 C C . LEU A 1 98 ? -18.801 -3.636 10.576 1.00 84.75 98 LEU A C 1
ATOM 709 O O . LEU A 1 98 ? -17.779 -4.108 10.091 1.00 84.75 98 LEU A O 1
ATOM 713 N N . LEU A 1 99 ? -19.986 -3.777 9.981 1.00 85.12 99 LEU A N 1
ATOM 714 C CA . LEU A 1 99 ? -20.150 -4.484 8.712 1.00 85.12 99 LEU A CA 1
ATOM 715 C C . LEU A 1 99 ? -19.432 -3.797 7.540 1.00 85.12 99 LEU A C 1
ATOM 717 O O . LEU A 1 99 ? -18.568 -4.438 6.935 1.00 85.12 99 LEU A O 1
ATOM 721 N N . PRO A 1 100 ? -19.729 -2.522 7.213 1.00 88.88 100 PRO A N 1
ATOM 722 C CA . PRO A 1 100 ? -19.000 -1.817 6.167 1.00 88.88 100 PRO A CA 1
ATOM 723 C C . PRO A 1 100 ? -17.522 -1.633 6.528 1.00 88.88 100 PRO A C 1
ATOM 725 O O . PRO A 1 100 ? -16.685 -1.695 5.634 1.00 88.88 100 PRO A O 1
ATOM 728 N N . PHE A 1 101 ? -17.179 -1.499 7.815 1.00 90.06 101 PHE A N 1
ATOM 729 C CA . PHE A 1 101 ? -15.788 -1.435 8.274 1.00 90.06 101 PHE A CA 1
ATOM 730 C C . PHE A 1 101 ? -14.999 -2.715 7.953 1.00 90.06 101 PHE A C 1
ATOM 732 O O . PHE A 1 101 ? -13.968 -2.662 7.284 1.00 90.06 101 PHE A O 1
ATOM 739 N N . LEU A 1 102 ? -15.498 -3.881 8.378 1.00 89.62 102 LEU A N 1
ATOM 740 C CA . LEU A 1 102 ? -14.854 -5.170 8.120 1.00 89.62 102 LEU A CA 1
ATOM 741 C C . LEU A 1 102 ? -14.851 -5.492 6.621 1.00 89.62 102 LEU A C 1
ATOM 743 O O . LEU A 1 102 ? -13.820 -5.879 6.074 1.00 89.62 102 LEU A O 1
ATOM 747 N N . GLY A 1 103 ? -15.972 -5.280 5.930 1.00 91.50 103 GLY A N 1
ATOM 748 C CA . GLY A 1 103 ? -16.051 -5.482 4.483 1.00 91.50 103 GLY A CA 1
ATOM 749 C C . GLY A 1 103 ? -15.007 -4.654 3.730 1.00 91.50 103 GLY A C 1
ATOM 750 O O . GLY A 1 103 ? -14.262 -5.197 2.914 1.00 91.50 103 GLY A O 1
ATOM 751 N N . ALA A 1 104 ? -14.884 -3.367 4.062 1.00 93.31 104 ALA A N 1
ATOM 752 C CA . ALA A 1 104 ? -13.891 -2.485 3.463 1.00 93.31 104 ALA A CA 1
ATOM 753 C C . ALA A 1 104 ? -12.456 -2.954 3.735 1.00 93.31 104 ALA A C 1
ATOM 755 O O . ALA A 1 104 ? -11.639 -2.951 2.817 1.00 93.31 104 ALA A O 1
ATOM 756 N N . ILE A 1 105 ? -12.149 -3.436 4.945 1.00 91.19 105 ILE A N 1
ATOM 757 C CA . ILE A 1 105 ? -10.818 -3.971 5.264 1.00 91.19 105 ILE A CA 1
ATOM 758 C C . ILE A 1 105 ? -10.500 -5.227 4.444 1.00 91.19 105 ILE A C 1
ATOM 760 O O . ILE A 1 105 ? -9.390 -5.330 3.922 1.00 91.19 105 ILE A O 1
ATOM 764 N N . VAL A 1 106 ? -11.440 -6.165 4.282 1.00 93.12 106 VAL A N 1
ATOM 765 C CA . VAL A 1 106 ? -11.214 -7.352 3.433 1.00 93.12 106 VAL A CA 1
ATOM 766 C C . VAL A 1 106 ? -10.931 -6.930 1.995 1.00 93.12 106 VAL A C 1
ATOM 768 O O . VAL A 1 106 ? -9.941 -7.368 1.414 1.00 93.12 106 VAL A O 1
ATOM 771 N N . ILE A 1 107 ? -11.754 -6.038 1.439 1.00 93.38 107 ILE A N 1
ATOM 772 C CA . ILE A 1 107 ? -11.594 -5.556 0.061 1.00 93.38 107 ILE A CA 1
ATOM 773 C C . ILE A 1 107 ? -10.275 -4.785 -0.095 1.00 93.38 107 ILE A C 1
ATOM 775 O O . ILE A 1 107 ? -9.595 -4.948 -1.106 1.00 93.38 107 ILE A O 1
ATOM 779 N N . SER A 1 108 ? -9.849 -4.029 0.922 1.00 93.88 108 SER A N 1
ATOM 780 C CA . SER A 1 108 ? -8.549 -3.349 0.912 1.00 93.88 108 SER A CA 1
ATOM 781 C C . SER A 1 108 ? -7.391 -4.326 0.686 1.00 93.88 108 SER A C 1
ATOM 783 O O . SER A 1 108 ? -6.439 -4.005 -0.008 1.00 93.88 108 SER A O 1
ATOM 785 N N . ARG A 1 109 ? -7.474 -5.586 1.140 1.00 91.62 109 ARG A N 1
ATOM 786 C CA . ARG A 1 109 ? -6.396 -6.562 0.891 1.00 91.62 109 ARG A CA 1
ATOM 787 C C . ARG A 1 109 ? -6.177 -6.815 -0.600 1.00 91.62 109 ARG A C 1
ATOM 789 O O . ARG A 1 109 ? -5.030 -6.963 -1.009 1.00 91.62 109 ARG A O 1
ATOM 796 N N . VAL A 1 110 ? -7.232 -6.785 -1.412 1.00 94.19 110 VAL A N 1
ATOM 797 C CA . VAL A 1 110 ? -7.108 -6.883 -2.875 1.00 94.19 110 VAL A CA 1
ATOM 798 C C . VAL A 1 110 ? -6.285 -5.705 -3.413 1.00 94.19 110 VAL A C 1
ATOM 800 O O . VAL A 1 110 ? -5.304 -5.915 -4.123 1.00 94.19 110 VAL A O 1
ATOM 803 N N . GLY A 1 111 ? -6.640 -4.479 -3.010 1.00 93.00 111 GLY A N 1
ATOM 804 C CA . GLY A 1 111 ? -5.932 -3.244 -3.367 1.00 93.00 111 GLY A CA 1
ATOM 805 C C . GLY A 1 111 ? -4.463 -3.259 -2.949 1.00 93.00 111 GLY A C 1
ATOM 806 O O . GLY A 1 111 ? -3.571 -3.026 -3.760 1.00 93.00 111 GLY A O 1
ATOM 807 N N . LEU A 1 112 ? -4.199 -3.593 -1.688 1.00 92.25 112 LEU A N 1
ATOM 808 C CA . LEU A 1 112 ? -2.858 -3.614 -1.116 1.00 92.25 112 LEU A CA 1
ATOM 809 C C . LEU A 1 112 ? -1.928 -4.602 -1.828 1.00 92.25 112 LEU A C 1
ATOM 811 O O . LEU A 1 112 ? -0.823 -4.217 -2.205 1.00 92.25 112 LEU A O 1
ATOM 815 N N . TYR A 1 113 ? -2.347 -5.861 -1.992 1.00 93.00 113 TYR A N 1
ATOM 816 C CA . TYR A 1 113 ? -1.490 -6.886 -2.596 1.00 93.00 113 TYR A CA 1
ATOM 817 C C . TYR A 1 113 ? -1.340 -6.698 -4.106 1.00 93.00 113 TYR A C 1
ATOM 819 O O . TYR A 1 113 ? -0.233 -6.860 -4.614 1.00 93.00 113 TYR A O 1
ATOM 827 N N . GLY A 1 114 ? -2.402 -6.290 -4.811 1.00 94.06 114 GLY A N 1
ATOM 828 C CA . GLY A 1 114 ? -2.304 -5.951 -6.233 1.00 94.06 114 GLY A CA 1
ATOM 829 C C . GLY A 1 114 ? -1.351 -4.777 -6.476 1.00 94.06 114 GLY A C 1
ATOM 830 O O . GLY A 1 114 ? -0.501 -4.834 -7.364 1.00 94.06 114 GLY A O 1
ATOM 831 N N . PHE A 1 115 ? -1.408 -3.742 -5.629 1.00 94.50 115 PHE A N 1
ATOM 832 C CA . PHE A 1 115 ? -0.448 -2.639 -5.677 1.00 94.50 115 PHE A CA 1
ATOM 833 C C . PHE A 1 115 ? 0.981 -3.093 -5.358 1.00 94.50 115 PHE A C 1
ATOM 835 O O . PHE A 1 115 ? 1.914 -2.620 -5.998 1.00 94.50 115 PHE A O 1
ATOM 842 N N . ASP A 1 116 ? 1.184 -3.981 -4.382 1.00 92.50 116 ASP A N 1
ATOM 843 C CA . ASP A 1 116 ? 2.526 -4.415 -3.976 1.00 92.50 116 ASP A CA 1
ATOM 844 C C . ASP A 1 116 ? 3.237 -5.226 -5.069 1.00 92.50 116 ASP A C 1
ATOM 846 O O . ASP A 1 116 ? 4.411 -4.970 -5.361 1.00 92.50 116 ASP A O 1
ATOM 850 N N . VAL A 1 117 ? 2.505 -6.129 -5.733 1.00 93.19 117 VAL A N 1
ATOM 851 C CA . VAL A 1 117 ? 2.984 -6.821 -6.940 1.00 93.19 117 VAL A CA 1
ATOM 852 C C . VAL A 1 117 ? 3.298 -5.792 -8.020 1.00 93.19 117 VAL A C 1
ATOM 854 O O . VAL A 1 117 ? 4.424 -5.738 -8.509 1.00 93.19 117 VAL A O 1
ATOM 857 N N . GLY A 1 118 ? 2.356 -4.900 -8.326 1.00 93.56 118 GLY A N 1
ATOM 858 C CA . GLY A 1 118 ? 2.543 -3.925 -9.391 1.00 93.56 118 GLY A CA 1
ATOM 859 C C . GLY A 1 118 ? 3.675 -2.931 -9.167 1.00 93.56 118 GLY A C 1
ATOM 860 O O . GLY A 1 118 ? 4.409 -2.603 -10.098 1.00 93.56 118 GLY A O 1
ATOM 861 N N . PHE A 1 119 ? 3.870 -2.474 -7.934 1.00 92.75 119 PHE A N 1
ATOM 862 C CA . PHE A 1 119 ? 4.985 -1.613 -7.558 1.00 92.75 119 PHE A CA 1
ATOM 863 C C . PHE A 1 119 ? 6.323 -2.343 -7.686 1.00 92.75 119 PHE A C 1
ATOM 865 O O . PHE A 1 119 ? 7.295 -1.761 -8.174 1.00 92.75 119 PHE A O 1
ATOM 872 N N . SER A 1 120 ? 6.377 -3.610 -7.270 1.00 91.69 120 SER A N 1
ATOM 873 C CA . SER A 1 120 ? 7.580 -4.437 -7.369 1.00 91.69 120 SER A CA 1
ATOM 874 C C . SER A 1 120 ? 7.957 -4.681 -8.829 1.00 91.69 120 SER A C 1
ATOM 876 O O . SER A 1 120 ? 9.109 -4.457 -9.201 1.00 91.69 120 SER A O 1
ATOM 878 N N . THR A 1 121 ? 6.987 -5.040 -9.672 1.00 91.75 121 THR A N 1
ATOM 879 C CA . THR A 1 121 ? 7.191 -5.249 -11.112 1.00 91.75 121 THR A CA 1
ATOM 880 C C . THR A 1 121 ? 7.614 -3.956 -11.811 1.00 91.75 121 THR A C 1
ATOM 882 O O . THR A 1 121 ? 8.592 -3.954 -12.560 1.00 91.75 121 THR A O 1
ATOM 885 N N . LEU A 1 122 ? 6.963 -2.824 -11.504 1.00 90.69 122 LEU A N 1
ATOM 886 C CA . LEU A 1 122 ? 7.363 -1.513 -12.031 1.00 90.69 122 LEU A CA 1
ATOM 887 C C . LEU A 1 122 ? 8.788 -1.152 -11.616 1.00 90.69 122 LEU A C 1
ATOM 889 O O . LEU A 1 122 ? 9.596 -0.759 -12.452 1.00 90.69 122 LEU A O 1
ATOM 893 N N . SER A 1 123 ? 9.118 -1.311 -10.335 1.00 90.56 123 SER A N 1
ATOM 894 C CA . SER A 1 123 ? 10.440 -0.972 -9.807 1.00 90.56 123 SER A CA 1
ATOM 895 C C . SER A 1 123 ? 11.534 -1.836 -10.429 1.00 90.56 123 SER A C 1
ATOM 897 O O . SER A 1 123 ? 12.589 -1.324 -10.788 1.00 90.56 123 SER A O 1
ATOM 899 N N . GLN A 1 124 ? 11.284 -3.132 -10.621 1.00 89.69 124 GL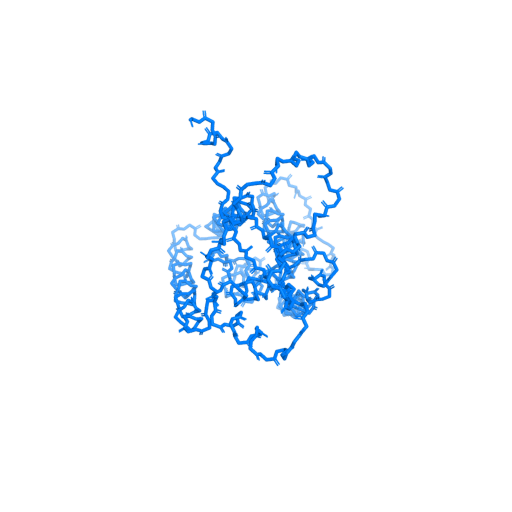N A N 1
ATOM 900 C CA . GLN A 1 124 ? 12.210 -4.012 -11.334 1.00 89.69 124 GLN A CA 1
ATOM 901 C C . GLN A 1 124 ? 12.383 -3.579 -12.795 1.00 89.69 124 GLN A C 1
ATOM 903 O O . GLN A 1 124 ? 13.509 -3.568 -13.287 1.00 89.69 124 GLN A O 1
ATOM 908 N N . GLY A 1 125 ? 11.304 -3.173 -13.471 1.00 87.06 125 GLY A N 1
ATOM 909 C CA . GLY A 1 125 ? 11.358 -2.668 -14.843 1.00 87.06 125 GLY A CA 1
ATOM 910 C C . GLY A 1 125 ? 12.151 -1.366 -14.992 1.00 87.06 125 GLY A C 1
ATOM 911 O O . GLY A 1 125 ? 12.866 -1.207 -15.978 1.00 87.06 125 GLY A O 1
ATOM 912 N N . LEU A 1 126 ? 12.071 -0.466 -14.008 1.00 86.75 126 LEU A N 1
ATOM 913 C CA . LEU A 1 126 ? 12.705 0.858 -14.050 1.00 86.75 126 LEU A CA 1
ATOM 914 C C . LEU A 1 126 ? 14.152 0.873 -13.545 1.00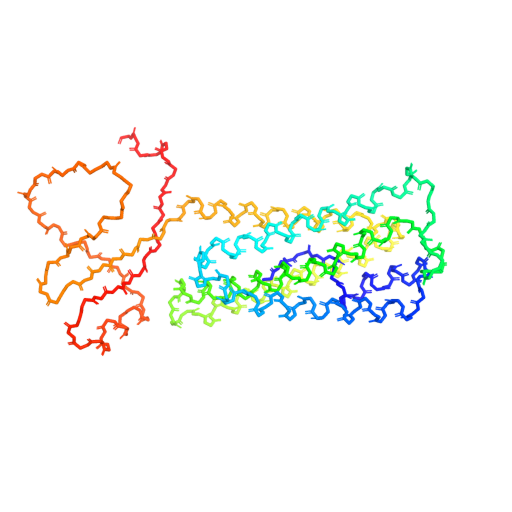 86.75 126 LEU A C 1
ATOM 916 O O . LEU A 1 126 ? 14.961 1.671 -14.013 1.00 86.75 126 LEU A O 1
ATOM 920 N N . VAL A 1 127 ? 14.484 0.027 -12.571 1.00 89.62 127 VAL A N 1
ATOM 921 C CA . VAL A 1 127 ? 15.800 0.026 -11.924 1.00 89.62 127 VAL A CA 1
ATOM 922 C C . VAL A 1 127 ? 16.767 -0.873 -12.686 1.00 89.62 127 VAL A C 1
ATOM 924 O O . VAL A 1 127 ? 16.463 -2.0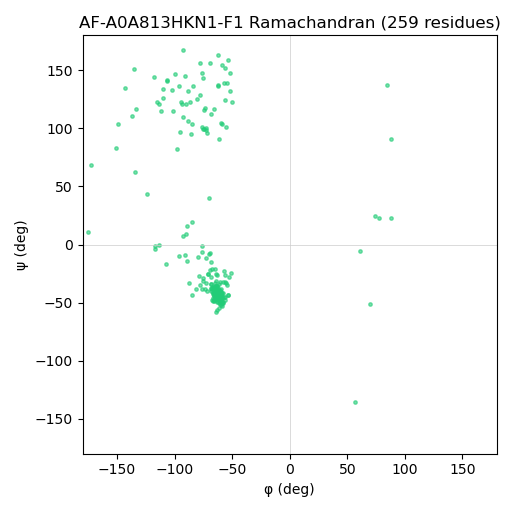35 -12.978 1.00 89.62 127 VAL A O 1
ATOM 927 N N . ASP A 1 128 ? 17.968 -0.350 -12.943 1.00 86.62 128 ASP A N 1
ATOM 928 C CA . ASP A 1 128 ? 19.049 -1.117 -13.556 1.00 86.62 128 ASP A CA 1
ATOM 929 C C . ASP A 1 128 ? 19.382 -2.367 -12.728 1.00 86.62 128 ASP A C 1
ATOM 931 O O . ASP A 1 128 ? 19.462 -2.332 -11.499 1.00 86.62 128 ASP A O 1
ATOM 935 N N . GLU A 1 129 ? 19.617 -3.481 -13.417 1.00 86.81 129 GLU A N 1
ATOM 936 C CA . GLU A 1 129 ? 19.805 -4.810 -12.835 1.00 86.81 129 GLU A CA 1
ATOM 937 C C . GLU A 1 129 ? 20.932 -4.830 -11.791 1.00 86.81 129 GLU A C 1
ATOM 939 O O . GLU A 1 129 ? 20.818 -5.499 -10.765 1.00 86.81 129 GLU A O 1
ATOM 944 N N . ARG A 1 130 ? 21.970 -4.009 -12.002 1.00 90.06 130 ARG A N 1
ATOM 945 C CA . ARG A 1 130 ? 23.120 -3.829 -11.098 1.00 90.06 130 ARG A CA 1
ATOM 946 C C . ARG A 1 130 ? 22.740 -3.243 -9.733 1.00 90.06 130 ARG A C 1
ATOM 948 O O . ARG A 1 130 ? 23.448 -3.467 -8.757 1.00 90.06 130 ARG A O 1
ATOM 955 N N . HIS A 1 131 ? 21.638 -2.497 -9.661 1.00 90.38 131 HIS A N 1
ATOM 956 C CA . HIS A 1 131 ? 21.215 -1.743 -8.478 1.00 90.38 131 HIS A CA 1
ATOM 957 C C . HIS A 1 131 ? 19.874 -2.209 -7.894 1.00 90.38 131 HIS A C 1
ATOM 959 O O . HIS A 1 131 ? 19.479 -1.733 -6.827 1.00 90.38 131 HIS A O 1
ATOM 965 N N . ARG A 1 132 ? 19.186 -3.171 -8.528 1.00 89.75 132 ARG A N 1
ATOM 966 C CA . ARG A 1 132 ? 17.893 -3.708 -8.056 1.00 89.75 132 ARG A CA 1
ATOM 967 C C . ARG A 1 132 ? 17.935 -4.191 -6.613 1.00 89.75 132 ARG A C 1
ATOM 969 O O . ARG A 1 132 ? 17.026 -3.885 -5.847 1.00 89.75 132 ARG A O 1
ATOM 976 N N . GLY A 1 133 ? 18.996 -4.907 -6.236 1.00 91.19 133 GLY A N 1
ATOM 977 C CA . GLY A 1 133 ? 19.170 -5.403 -4.869 1.00 91.19 133 GLY A CA 1
ATOM 978 C C . GLY A 1 133 ? 19.243 -4.268 -3.844 1.00 91.19 133 GLY A C 1
ATOM 979 O O . GLY A 1 133 ? 18.566 -4.321 -2.820 1.00 91.19 133 GLY A O 1
ATOM 980 N N . THR A 1 134 ? 19.994 -3.205 -4.146 1.00 93.38 134 THR A N 1
ATOM 981 C CA . THR A 1 134 ? 20.122 -2.030 -3.271 1.00 93.38 134 THR A CA 1
ATOM 982 C C . THR A 1 134 ? 18.799 -1.279 -3.141 1.00 93.38 134 THR A C 1
ATOM 984 O O . THR A 1 134 ? 18.370 -1.000 -2.025 1.00 93.38 134 THR A O 1
ATOM 987 N N . VAL A 1 135 ? 18.115 -0.995 -4.256 1.00 91.31 135 VAL A N 1
ATOM 988 C CA . VAL A 1 135 ? 16.823 -0.282 -4.233 1.00 91.31 135 VAL A CA 1
ATOM 989 C C . VAL A 1 135 ? 15.750 -1.104 -3.511 1.00 91.31 135 VAL A C 1
ATOM 991 O O . VAL A 1 135 ? 15.006 -0.568 -2.685 1.00 91.31 135 VAL A O 1
ATOM 994 N N . GLY A 1 136 ? 15.708 -2.416 -3.755 1.00 90.50 136 GLY A N 1
ATOM 995 C CA . GLY A 1 136 ? 14.836 -3.337 -3.029 1.00 90.50 136 GLY A CA 1
ATOM 996 C C . GLY A 1 136 ? 15.135 -3.355 -1.529 1.00 90.50 136 GLY A C 1
ATOM 997 O O . GLY A 1 136 ? 14.217 -3.235 -0.721 1.00 90.50 136 GLY A O 1
ATOM 998 N N . GLY A 1 137 ? 16.414 -3.415 -1.146 1.00 91.75 137 GLY A N 1
ATOM 999 C CA . GLY A 1 137 ? 16.847 -3.391 0.253 1.00 91.75 137 GLY A CA 1
ATOM 1000 C C . GLY A 1 137 ? 16.479 -2.095 0.983 1.00 91.75 137 GLY A C 1
ATOM 1001 O O . GLY A 1 137 ? 15.974 -2.146 2.106 1.00 91.75 137 GLY A O 1
ATOM 1002 N N . VAL A 1 138 ? 16.650 -0.935 0.336 1.00 92.50 138 VAL A N 1
ATOM 1003 C CA . VAL A 1 138 ? 16.212 0.365 0.879 1.00 92.50 138 VAL A CA 1
ATOM 1004 C C . VAL A 1 138 ? 14.695 0.385 1.053 1.00 92.50 138 VAL A C 1
ATOM 1006 O O . VAL A 1 138 ? 14.205 0.763 2.114 1.00 92.50 138 VAL A O 1
ATOM 1009 N N . THR A 1 139 ? 13.947 -0.089 0.056 1.00 89.88 139 THR A N 1
ATOM 1010 C CA . THR A 1 139 ? 12.479 -0.149 0.122 1.00 89.88 139 THR A CA 1
ATOM 1011 C C . THR A 1 139 ? 11.995 -1.023 1.282 1.00 89.88 139 THR A C 1
ATOM 1013 O O . THR A 1 139 ? 11.111 -0.616 2.036 1.00 89.88 139 THR A O 1
ATOM 1016 N N . GLN A 1 140 ? 12.598 -2.200 1.472 1.00 88.56 140 GLN A N 1
ATOM 1017 C CA . GLN A 1 140 ? 12.276 -3.091 2.590 1.00 88.56 140 GLN A CA 1
ATOM 1018 C C . GLN A 1 140 ? 12.647 -2.474 3.944 1.00 88.56 140 GLN A C 1
ATOM 1020 O O . GLN A 1 140 ? 11.864 -2.549 4.888 1.00 88.56 140 GLN A O 1
ATOM 1025 N N . SER A 1 141 ? 13.790 -1.790 4.032 1.00 92.56 141 SER A N 1
ATOM 1026 C CA . SER A 1 141 ? 14.213 -1.088 5.252 1.00 92.56 141 SER A CA 1
ATOM 1027 C C . SER A 1 141 ? 13.248 0.039 5.631 1.00 92.56 141 SER A C 1
ATOM 1029 O O . SER A 1 141 ? 12.867 0.159 6.794 1.00 92.56 141 SER A O 1
ATOM 1031 N N . LEU A 1 142 ? 12.791 0.827 4.651 1.00 89.44 142 LEU A N 1
ATOM 1032 C CA . LEU A 1 142 ? 11.772 1.859 4.861 1.00 89.44 142 LEU A CA 1
ATOM 1033 C C . LEU A 1 142 ? 10.435 1.253 5.303 1.00 89.44 142 LEU A C 1
ATOM 1035 O O . LEU A 1 142 ? 9.779 1.800 6.186 1.00 89.44 142 LEU A O 1
ATOM 1039 N N . CYS A 1 143 ? 10.053 0.100 4.748 1.00 85.75 143 CYS A N 1
ATOM 1040 C CA . CYS A 1 143 ? 8.857 -0.627 5.169 1.00 85.75 143 CYS A CA 1
ATOM 1041 C C . CYS A 1 143 ? 8.949 -1.111 6.622 1.00 85.75 143 CYS A C 1
ATOM 1043 O O . CYS A 1 143 ? 8.008 -0.931 7.400 1.00 85.75 143 CYS A O 1
ATOM 1045 N N . ALA A 1 144 ? 10.087 -1.689 7.009 1.00 87.75 144 ALA A N 1
ATOM 1046 C CA . ALA A 1 144 ? 10.329 -2.138 8.375 1.00 87.75 144 ALA A CA 1
ATOM 1047 C C . ALA A 1 144 ? 10.323 -0.963 9.366 1.00 87.75 144 ALA A C 1
ATOM 1049 O O . ALA A 1 144 ? 9.683 -1.047 10.414 1.00 87.75 144 ALA A O 1
ATOM 1050 N N . LEU A 1 145 ? 10.968 0.154 9.009 1.00 89.12 145 LEU A N 1
ATOM 1051 C CA . LEU A 1 145 ? 10.968 1.376 9.812 1.00 89.12 145 LEU A CA 1
ATOM 1052 C C . LEU A 1 145 ? 9.549 1.915 10.013 1.00 89.12 145 LEU A C 1
ATOM 1054 O O . LEU A 1 145 ? 9.154 2.209 11.138 1.00 89.12 145 LEU A O 1
ATOM 1058 N N . ALA A 1 146 ? 8.764 2.004 8.942 1.00 87.06 146 ALA A N 1
ATOM 1059 C CA . ALA A 1 146 ? 7.403 2.514 9.011 1.00 87.06 146 ALA A CA 1
ATOM 1060 C C . ALA A 1 146 ? 6.482 1.599 9.845 1.00 87.06 146 ALA A C 1
ATOM 1062 O O . ALA A 1 146 ? 5.687 2.077 10.654 1.00 87.06 146 ALA A O 1
ATOM 1063 N N . THR A 1 147 ? 6.676 0.279 9.748 1.00 85.25 147 THR A N 1
ATOM 1064 C CA . THR A 1 147 ? 5.997 -0.714 10.599 1.00 85.25 147 THR A CA 1
ATOM 1065 C C . THR A 1 147 ? 6.356 -0.528 12.077 1.00 85.25 147 THR A C 1
ATOM 1067 O O . THR A 1 147 ? 5.474 -0.536 12.935 1.00 8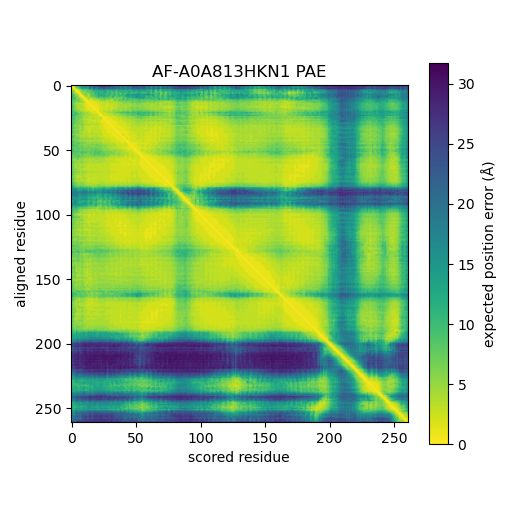5.25 147 THR A O 1
ATOM 1070 N N . LEU A 1 148 ? 7.637 -0.305 12.389 1.00 88.38 148 LEU A N 1
ATOM 1071 C CA . LEU A 1 148 ? 8.087 -0.024 13.753 1.00 88.38 148 LEU A CA 1
ATOM 1072 C C . LEU A 1 148 ? 7.461 1.268 14.294 1.00 88.38 148 LEU A C 1
ATOM 1074 O O . LEU A 1 148 ? 6.933 1.270 15.406 1.00 88.38 148 LEU A O 1
ATOM 1078 N N . CYS A 1 149 ? 7.478 2.348 13.507 1.00 88.44 149 CYS A N 1
ATOM 1079 C CA . CYS A 1 149 ? 6.830 3.605 13.871 1.00 88.44 149 CYS A CA 1
ATOM 1080 C C . CYS A 1 149 ? 5.339 3.395 14.153 1.00 88.44 149 CYS A C 1
ATOM 1082 O O . CYS A 1 149 ? 4.849 3.855 15.178 1.00 88.44 149 CYS A O 1
ATOM 1084 N N . MET A 1 150 ? 4.636 2.647 13.299 1.00 86.56 150 MET A N 1
ATOM 1085 C CA . MET A 1 150 ? 3.225 2.320 13.494 1.00 86.56 150 MET A CA 1
ATOM 1086 C C . MET A 1 150 ? 2.979 1.579 14.817 1.00 86.56 150 MET A C 1
ATOM 1088 O O . MET A 1 150 ? 2.074 1.968 15.559 1.00 86.56 150 MET A O 1
ATOM 1092 N N . TYR A 1 151 ? 3.794 0.577 15.170 1.00 85.00 151 TYR A N 1
ATOM 1093 C CA . TYR A 1 151 ? 3.648 -0.133 16.446 1.00 85.00 151 TYR A CA 1
ATOM 1094 C C . TYR A 1 151 ? 3.915 0.765 17.658 1.00 85.00 151 TYR A C 1
ATOM 1096 O O . TYR A 1 151 ? 3.153 0.727 18.625 1.00 85.00 151 TYR A O 1
ATOM 1104 N N . VAL A 1 152 ? 4.954 1.604 17.604 1.00 89.62 152 VAL A N 1
ATOM 1105 C CA . VAL A 1 152 ? 5.268 2.557 18.681 1.00 89.62 152 VAL A CA 1
ATOM 1106 C C . VAL A 1 152 ? 4.138 3.574 18.847 1.00 89.62 152 VAL A C 1
ATOM 1108 O O . VAL A 1 152 ? 3.653 3.772 19.961 1.00 89.62 152 VAL A O 1
ATOM 1111 N N . THR A 1 153 ? 3.668 4.174 17.750 1.00 88.31 153 THR A N 1
ATOM 1112 C CA . THR A 1 153 ? 2.552 5.128 17.765 1.00 88.31 153 THR A CA 1
ATOM 1113 C C . THR A 1 153 ? 1.278 4.472 18.278 1.00 88.31 153 THR A C 1
ATOM 1115 O O . THR A 1 153 ? 0.601 5.050 19.122 1.00 88.31 153 THR A O 1
ATOM 1118 N N . THR A 1 154 ? 0.972 3.250 17.840 1.00 87.00 154 THR A N 1
ATOM 1119 C CA . THR A 1 154 ? -0.200 2.510 18.318 1.00 87.00 154 THR A CA 1
ATOM 1120 C C . THR A 1 154 ? -0.126 2.255 19.819 1.00 87.00 154 THR A C 1
ATOM 1122 O O . THR A 1 154 ? -1.098 2.513 20.526 1.00 87.00 154 THR A O 1
ATOM 1125 N N . SER A 1 155 ? 1.018 1.783 20.319 1.00 86.00 155 SER A N 1
ATOM 1126 C CA . SER A 1 155 ? 1.225 1.522 21.747 1.00 86.00 155 SER A CA 1
ATOM 1127 C C . SER A 1 155 ? 1.058 2.797 22.584 1.00 86.00 155 SER A C 1
ATOM 1129 O O . SER A 1 155 ? 0.306 2.813 23.562 1.00 86.00 155 SER A O 1
ATOM 1131 N N . ALA A 1 156 ? 1.676 3.901 22.152 1.00 89.38 156 ALA A N 1
ATOM 1132 C CA . ALA A 1 156 ? 1.575 5.193 22.827 1.00 89.38 156 ALA A CA 1
ATOM 1133 C C . ALA A 1 156 ? 0.136 5.740 22.824 1.00 89.38 156 ALA A C 1
ATOM 1135 O O . ALA A 1 156 ? -0.394 6.099 23.873 1.00 89.38 156 ALA A O 1
ATOM 1136 N N . VAL A 1 157 ? -0.524 5.754 21.662 1.00 88.69 157 VAL A N 1
ATOM 1137 C CA . VAL A 1 157 ? -1.894 6.269 21.509 1.00 88.69 157 VAL A CA 1
ATOM 1138 C C . VAL A 1 157 ? -2.894 5.429 22.301 1.00 88.69 157 VAL A C 1
ATOM 1140 O O . VAL A 1 157 ? -3.740 5.991 22.992 1.00 88.69 157 VAL A O 1
ATOM 1143 N N . THR A 1 158 ? -2.771 4.100 22.269 1.00 83.50 158 THR A N 1
ATOM 1144 C CA . THR A 1 158 ? -3.650 3.199 23.033 1.00 83.50 158 THR A CA 1
ATOM 1145 C C . THR A 1 158 ? -3.476 3.399 24.539 1.00 83.50 158 THR A C 1
ATOM 1147 O O . THR A 1 158 ? -4.458 3.380 25.276 1.00 83.50 158 THR A O 1
ATOM 1150 N N . THR A 1 159 ? -2.250 3.653 25.006 1.00 85.12 159 THR A N 1
ATOM 1151 C CA . THR A 1 159 ? -1.976 3.907 26.431 1.00 85.12 159 THR A CA 1
ATOM 1152 C C . THR A 1 159 ? -2.589 5.227 26.910 1.00 85.12 159 THR A C 1
ATOM 1154 O O . THR A 1 159 ? -3.086 5.297 28.029 1.00 85.12 159 THR A O 1
ATOM 1157 N N . ILE A 1 160 ? -2.576 6.271 26.073 1.00 87.94 160 ILE A N 1
ATOM 1158 C CA . ILE A 1 160 ? -3.050 7.613 26.452 1.00 87.94 160 ILE A CA 1
ATOM 1159 C C . ILE A 1 160 ? -4.570 7.750 26.281 1.00 87.94 160 ILE A C 1
ATOM 1161 O O . ILE A 1 160 ? -5.240 8.317 27.140 1.00 87.94 160 ILE A O 1
ATOM 1165 N N . PHE A 1 161 ? -5.117 7.247 25.172 1.00 85.88 161 PHE A N 1
ATOM 1166 C CA . PHE A 1 161 ? -6.497 7.513 24.744 1.00 85.88 161 PHE A CA 1
ATOM 1167 C C . PHE A 1 161 ? -7.406 6.276 24.785 1.00 85.88 161 PHE A C 1
ATOM 1169 O O . PHE A 1 161 ? -8.586 6.366 24.435 1.00 85.88 161 PHE A O 1
ATOM 1176 N N . GLY A 1 162 ? -6.887 5.110 25.184 1.00 81.31 162 GLY A N 1
ATOM 1177 C CA . GLY A 1 162 ? -7.649 3.863 25.217 1.00 81.31 162 GLY A CA 1
ATOM 1178 C C . GLY A 1 162 ? -8.238 3.509 23.849 1.00 81.31 162 GLY A C 1
ATOM 1179 O O . GLY A 1 162 ? -7.580 3.628 22.815 1.00 81.31 162 GLY A O 1
ATOM 1180 N N . THR A 1 163 ? -9.508 3.100 23.829 1.00 75.44 163 THR A N 1
ATOM 1181 C CA . THR A 1 163 ? -10.219 2.696 22.604 1.00 75.44 163 THR A CA 1
ATOM 1182 C C . THR A 1 163 ? -10.540 3.861 21.666 1.00 75.44 163 THR A C 1
ATOM 1184 O O . THR A 1 163 ? -10.651 3.641 20.462 1.00 75.44 163 THR A O 1
ATOM 1187 N N . ALA A 1 164 ? -10.647 5.095 22.174 1.00 77.50 164 ALA A N 1
ATOM 1188 C CA . ALA A 1 164 ? -10.863 6.285 21.344 1.00 77.50 164 ALA A CA 1
ATOM 1189 C C . ALA A 1 164 ? -9.632 6.610 20.479 1.00 77.50 164 ALA A C 1
ATOM 1191 O O . ALA A 1 164 ? -9.758 7.117 19.366 1.00 77.50 164 ALA A O 1
ATOM 1192 N N . GLY A 1 165 ? -8.437 6.237 20.948 1.00 83.88 165 GLY A N 1
ATOM 1193 C CA . GLY A 1 165 ? -7.198 6.384 20.188 1.00 83.88 165 GLY A CA 1
ATOM 1194 C C . GLY A 1 165 ? -7.165 5.560 18.897 1.00 83.88 165 GLY A C 1
ATOM 1195 O O . GLY A 1 165 ? -6.496 5.947 17.941 1.00 83.88 165 GLY A O 1
ATOM 1196 N N . PHE A 1 166 ? -7.917 4.455 18.824 1.00 85.38 166 PHE A N 1
ATOM 1197 C CA . PHE A 1 166 ? -7.950 3.607 17.631 1.00 85.38 166 PHE A CA 1
ATOM 1198 C C . PHE A 1 166 ? -8.527 4.338 16.413 1.00 85.38 166 PHE A C 1
ATOM 1200 O O . PHE A 1 166 ? -7.973 4.239 15.320 1.00 85.38 166 PHE A O 1
ATOM 1207 N N . GLU A 1 167 ? -9.583 5.134 16.595 1.00 87.12 167 GLU A N 1
ATOM 1208 C CA . GLU A 1 167 ? -10.174 5.912 15.503 1.00 87.12 167 GLU A CA 1
ATOM 1209 C C . GLU A 1 167 ? -9.172 6.922 14.923 1.00 87.12 167 GLU A C 1
ATOM 1211 O O . GLU A 1 167 ? -9.028 7.035 13.703 1.00 87.12 167 GLU A O 1
ATOM 1216 N N . MET A 1 168 ? -8.397 7.590 15.783 1.00 87.62 168 MET A N 1
ATOM 1217 C CA . MET A 1 168 ? -7.338 8.507 15.348 1.00 87.62 168 MET A CA 1
ATOM 1218 C C . MET A 1 168 ? -6.278 7.794 14.498 1.00 87.62 168 MET A C 1
ATOM 1220 O O . MET A 1 168 ? -5.830 8.333 13.486 1.00 87.62 168 MET A O 1
ATOM 1224 N N . LEU A 1 169 ? -5.895 6.569 14.876 1.00 90.00 169 LEU A N 1
ATOM 1225 C CA . LEU A 1 169 ? -4.929 5.760 14.123 1.00 90.00 169 LEU A CA 1
ATOM 1226 C C . LEU A 1 169 ? -5.472 5.342 12.749 1.00 90.00 169 LEU A C 1
ATOM 1228 O O . LEU A 1 169 ? -4.721 5.317 11.769 1.00 90.00 169 LEU A O 1
ATOM 1232 N N . VAL A 1 170 ? -6.769 5.040 12.661 1.00 90.31 170 VAL A N 1
ATOM 1233 C CA . VAL A 1 170 ? -7.456 4.714 11.403 1.00 90.31 170 VAL A CA 1
ATOM 1234 C C . VAL A 1 170 ? -7.467 5.918 10.456 1.00 90.31 170 VAL A C 1
ATOM 1236 O O . VAL A 1 170 ? -7.122 5.775 9.278 1.00 90.31 170 VAL A O 1
ATOM 1239 N N . TRP A 1 171 ? -7.772 7.116 10.961 1.00 91.12 171 TRP A N 1
ATOM 1240 C CA . TRP A 1 171 ? -7.706 8.351 10.172 1.00 91.12 171 TRP A CA 1
ATOM 1241 C C . TRP A 1 171 ? -6.283 8.693 9.732 1.00 91.12 171 TRP A C 1
ATOM 1243 O O . TRP A 1 171 ? -6.063 8.984 8.556 1.00 91.12 171 TRP A O 1
ATOM 1253 N N . ALA A 1 172 ? -5.304 8.584 10.634 1.00 90.69 172 ALA A N 1
ATOM 1254 C CA . ALA A 1 172 ? -3.896 8.802 10.307 1.00 90.69 172 ALA A CA 1
ATOM 1255 C C . ALA A 1 172 ? -3.407 7.833 9.216 1.00 90.69 172 ALA A C 1
ATOM 1257 O O . ALA A 1 172 ? -2.740 8.242 8.265 1.00 90.69 172 ALA A O 1
ATOM 1258 N N . SER A 1 173 ? -3.806 6.562 9.304 1.00 90.94 173 SER A N 1
ATOM 1259 C CA . SER A 1 173 ? -3.497 5.551 8.288 1.00 90.94 173 SER A CA 1
ATOM 1260 C C . SER A 1 173 ? -4.121 5.886 6.937 1.00 90.94 173 SER A C 1
ATOM 1262 O O . SER A 1 173 ? -3.466 5.806 5.900 1.00 90.94 173 SER A O 1
ATOM 1264 N N . THR A 1 174 ? -5.386 6.304 6.942 1.00 92.06 174 THR A N 1
ATOM 1265 C CA . THR A 1 174 ? -6.109 6.699 5.726 1.00 92.06 174 THR A CA 1
ATOM 1266 C C . THR A 1 174 ? -5.443 7.900 5.057 1.00 92.06 174 THR A C 1
ATOM 1268 O O . THR A 1 174 ? -5.246 7.892 3.842 1.00 92.06 174 THR A O 1
ATOM 1271 N N . ALA A 1 175 ? -5.011 8.893 5.840 1.00 92.00 175 ALA A N 1
ATOM 1272 C CA . ALA A 1 175 ? -4.257 10.036 5.339 1.00 92.00 175 ALA A CA 1
ATOM 1273 C C . ALA A 1 175 ? -2.914 9.613 4.720 1.00 92.00 175 ALA A C 1
ATOM 1275 O O . ALA A 1 175 ? -2.573 10.069 3.631 1.00 92.00 175 ALA A O 1
ATOM 1276 N N . ALA A 1 176 ? -2.180 8.693 5.353 1.00 91.44 176 ALA A N 1
ATOM 1277 C CA . ALA A 1 176 ? -0.928 8.174 4.804 1.00 91.44 176 ALA A CA 1
ATOM 1278 C C . ALA A 1 176 ? -1.135 7.445 3.462 1.00 91.44 176 ALA A C 1
ATOM 1280 O O . ALA A 1 176 ? -0.363 7.648 2.523 1.00 91.44 176 ALA A O 1
ATOM 1281 N N . VAL A 1 177 ? -2.199 6.642 3.336 1.00 92.19 177 VAL A N 1
ATOM 1282 C CA . VAL A 1 177 ? -2.565 5.989 2.066 1.00 92.19 177 VAL A CA 1
ATOM 1283 C C . VAL A 1 177 ? -2.936 7.026 1.001 1.00 92.19 177 VAL A C 1
ATOM 1285 O O . VAL A 1 177 ? -2.519 6.896 -0.148 1.00 92.19 177 VAL A O 1
ATOM 1288 N N . ALA A 1 178 ? -3.677 8.074 1.370 1.00 93.25 178 ALA A N 1
ATOM 1289 C CA . ALA A 1 178 ? -4.039 9.153 0.456 1.00 93.25 178 ALA A CA 1
ATOM 1290 C C . ALA A 1 178 ? -2.806 9.926 -0.041 1.00 93.25 178 ALA A C 1
ATOM 1292 O O . ALA A 1 178 ? -2.702 10.205 -1.232 1.00 93.25 178 ALA A O 1
ATOM 1293 N N . ILE A 1 179 ? -1.834 10.208 0.833 1.00 93.31 179 ILE A N 1
ATOM 1294 C CA . ILE A 1 179 ? -0.558 10.819 0.435 1.00 93.31 179 ILE A CA 1
ATOM 1295 C C . ILE A 1 179 ? 0.174 9.909 -0.554 1.00 93.31 179 ILE A C 1
ATOM 1297 O O . ILE A 1 179 ? 0.588 10.380 -1.609 1.00 93.31 179 ILE A O 1
ATOM 1301 N N . ALA A 1 180 ? 0.273 8.607 -0.270 1.00 91.62 180 ALA A N 1
ATOM 1302 C CA . ALA A 1 180 ? 0.901 7.653 -1.184 1.00 91.62 180 ALA A CA 1
ATOM 1303 C C . ALA A 1 180 ? 0.211 7.630 -2.560 1.00 91.62 180 ALA A C 1
ATOM 1305 O O . ALA A 1 180 ? 0.890 7.619 -3.588 1.00 91.62 180 ALA A O 1
ATOM 1306 N N . LEU A 1 181 ? -1.126 7.678 -2.587 1.00 94.38 181 LEU A N 1
ATOM 1307 C CA . LEU A 1 181 ? -1.917 7.773 -3.813 1.00 94.38 181 LEU A CA 1
ATOM 1308 C C . LEU A 1 181 ? -1.582 9.040 -4.608 1.00 94.38 181 LEU A C 1
ATOM 1310 O O . LEU A 1 181 ? -1.320 8.962 -5.809 1.00 94.38 181 LEU A O 1
ATOM 1314 N N . LEU A 1 182 ? -1.564 10.195 -3.941 1.00 94.81 182 LEU A N 1
ATOM 1315 C CA . LEU A 1 182 ? -1.238 11.473 -4.569 1.00 94.81 182 LEU A CA 1
ATOM 1316 C C . LEU A 1 182 ? 0.188 11.471 -5.116 1.00 94.81 182 LEU A C 1
ATOM 1318 O O . LEU A 1 182 ? 0.398 11.867 -6.260 1.00 94.81 182 LEU A O 1
ATOM 1322 N N . THR A 1 183 ? 1.161 10.977 -4.349 1.00 93.81 183 THR A N 1
ATOM 1323 C CA . THR A 1 183 ? 2.550 10.850 -4.801 1.00 93.81 183 THR A CA 1
ATOM 1324 C C . THR A 1 183 ? 2.652 9.950 -6.031 1.00 93.81 183 THR A C 1
ATOM 1326 O O . THR A 1 183 ? 3.320 10.315 -6.997 1.00 93.81 183 THR A O 1
ATOM 1329 N N . TYR A 1 184 ? 1.956 8.809 -6.036 1.00 93.31 184 TYR A N 1
ATOM 1330 C CA . TYR A 1 184 ? 1.977 7.876 -7.161 1.00 93.31 184 TYR A CA 1
ATOM 1331 C C . TYR A 1 184 ? 1.372 8.478 -8.433 1.00 93.31 184 TYR A C 1
ATOM 1333 O O . TYR A 1 184 ? 1.972 8.390 -9.503 1.00 93.31 184 TYR A O 1
ATOM 1341 N N . TRP A 1 185 ? 0.206 9.122 -8.336 1.00 93.81 185 TRP A N 1
ATOM 1342 C CA . TRP A 1 185 ? -0.423 9.762 -9.493 1.00 93.81 185 TRP A CA 1
ATOM 1343 C C . TRP A 1 185 ? 0.353 10.980 -9.978 1.00 93.81 185 TRP A C 1
ATOM 1345 O O . TRP A 1 185 ? 0.498 11.154 -11.183 1.00 93.81 185 TRP A O 1
ATOM 1355 N N . THR A 1 186 ? 0.929 11.765 -9.065 1.00 92.56 186 THR A N 1
ATOM 1356 C CA . THR A 1 186 ? 1.826 12.872 -9.426 1.00 92.56 186 THR A CA 1
ATOM 1357 C C . THR A 1 186 ? 3.029 12.349 -10.205 1.00 92.56 186 THR A C 1
ATOM 1359 O O . THR A 1 186 ? 3.350 12.871 -11.268 1.00 92.56 186 THR A O 1
ATOM 1362 N N . TRP A 1 187 ? 3.654 11.262 -9.743 1.00 91.88 187 TRP A N 1
ATOM 1363 C CA . TRP A 1 187 ? 4.707 10.588 -10.499 1.00 91.88 187 TRP A CA 1
ATOM 1364 C C . TRP A 1 187 ? 4.199 10.075 -11.856 1.00 91.88 187 TRP A C 1
ATOM 1366 O O . TRP A 1 187 ? 4.879 10.233 -12.866 1.00 91.88 187 TRP A O 1
ATOM 1376 N N . CYS A 1 188 ? 2.983 9.528 -11.923 1.00 89.38 188 CYS A N 1
ATOM 1377 C CA . CYS A 1 188 ? 2.411 9.082 -13.190 1.00 89.38 188 CYS A CA 1
ATOM 1378 C C . CYS A 1 188 ? 2.199 10.212 -14.203 1.00 89.38 188 CYS A C 1
ATOM 1380 O O . CYS A 1 188 ? 2.384 9.980 -15.392 1.00 89.38 188 CYS A O 1
ATOM 1382 N N . MET A 1 189 ? 1.834 11.405 -13.734 1.00 88.56 189 MET A N 1
ATOM 1383 C CA . MET A 1 189 ? 1.624 12.587 -14.573 1.00 88.56 189 MET A CA 1
ATOM 1384 C C . MET A 1 189 ? 2.936 13.260 -14.994 1.00 88.56 189 MET A C 1
ATOM 1386 O O . MET A 1 189 ? 3.018 13.784 -16.096 1.00 88.56 189 MET A O 1
ATOM 1390 N N . LEU A 1 190 ? 3.960 13.257 -14.135 1.00 88.06 190 LEU A N 1
ATOM 1391 C CA . LEU A 1 190 ? 5.253 13.895 -14.425 1.00 88.06 190 LEU A CA 1
ATOM 1392 C C . LEU A 1 190 ? 6.151 13.055 -15.343 1.00 88.06 190 LEU A C 1
ATOM 1394 O O . LEU A 1 190 ? 7.014 13.587 -16.042 1.00 88.06 190 LEU A O 1
ATOM 1398 N N . TYR A 1 191 ? 5.986 11.734 -15.322 1.00 86.50 191 TYR A N 1
ATOM 1399 C CA . TYR A 1 191 ? 6.859 10.817 -16.043 1.00 86.50 191 TYR A CA 1
ATOM 1400 C C . TYR A 1 191 ? 6.085 10.090 -17.139 1.00 86.50 191 TYR A C 1
ATOM 1402 O O . TYR A 1 191 ? 5.126 9.372 -16.862 1.00 86.50 191 TYR A O 1
ATOM 1410 N N . HIS A 1 192 ? 6.522 10.208 -18.389 1.00 82.19 192 HIS A N 1
ATOM 1411 C CA . HIS A 1 192 ? 5.920 9.500 -19.520 1.00 82.19 192 HIS A CA 1
ATOM 1412 C C . HIS A 1 192 ? 6.824 8.364 -19.985 1.00 82.19 192 HIS A C 1
ATOM 1414 O O . HIS A 1 192 ? 8.047 8.486 -19.985 1.00 82.19 192 HIS A O 1
ATOM 1420 N N . GLU A 1 193 ? 6.208 7.245 -20.352 1.00 79.25 193 GLU A N 1
ATOM 1421 C CA . GLU A 1 193 ? 6.905 6.092 -20.913 1.00 79.25 193 GLU A CA 1
ATOM 1422 C C . GLU A 1 193 ? 6.837 6.210 -22.435 1.00 79.25 193 GLU A C 1
ATOM 1424 O O . GLU A 1 193 ? 5.746 6.318 -22.989 1.00 79.25 193 GLU A O 1
ATOM 1429 N N . HIS A 1 194 ? 7.996 6.235 -23.085 1.00 76.62 194 HIS A N 1
ATOM 1430 C CA . HIS A 1 194 ? 8.128 6.244 -24.538 1.00 76.62 194 HIS A CA 1
ATOM 1431 C C . HIS A 1 194 ? 8.699 4.899 -24.974 1.00 76.62 194 HIS A C 1
ATOM 1433 O O . HIS A 1 194 ? 9.727 4.454 -24.456 1.00 76.62 194 HIS A O 1
ATOM 1439 N N . GLU A 1 195 ? 8.014 4.231 -25.898 1.00 74.19 195 GLU A N 1
ATOM 1440 C CA . GLU A 1 195 ? 8.520 3.022 -26.543 1.00 74.19 195 GLU A CA 1
ATOM 1441 C C . GLU A 1 195 ? 9.292 3.437 -27.798 1.00 74.19 195 GLU A C 1
ATOM 1443 O O . GLU A 1 195 ? 8.755 4.084 -28.692 1.00 74.19 195 GLU A O 1
ATOM 1448 N N . HIS A 1 196 ? 10.573 3.083 -27.856 1.00 70.00 196 HIS A N 1
ATOM 1449 C CA . HIS A 1 196 ? 11.416 3.324 -29.018 1.00 70.00 196 HIS A CA 1
ATOM 1450 C C . HIS A 1 196 ? 11.667 2.010 -29.741 1.00 70.00 196 HIS A C 1
ATOM 1452 O O . HIS A 1 196 ? 11.899 0.981 -29.103 1.00 70.00 196 HIS A O 1
ATOM 1458 N N . ILE A 1 197 ? 11.663 2.065 -31.073 1.00 70.00 197 ILE A N 1
ATOM 1459 C CA . ILE A 1 197 ? 11.993 0.927 -31.926 1.00 70.00 197 ILE A CA 1
ATOM 1460 C C . ILE A 1 197 ? 13.284 1.230 -32.682 1.00 70.00 197 ILE A C 1
ATOM 1462 O O . ILE A 1 197 ? 13.355 2.196 -33.438 1.00 70.00 197 ILE A O 1
ATOM 1466 N N . HIS A 1 198 ? 14.306 0.396 -32.501 1.00 65.44 198 HIS A N 1
ATOM 1467 C CA . HIS A 1 198 ? 15.525 0.449 -33.312 1.00 65.44 198 HIS A CA 1
ATOM 1468 C C . HIS A 1 198 ? 15.410 -0.510 -34.497 1.00 65.44 198 HIS A C 1
ATOM 1470 O O . HIS A 1 198 ? 15.245 -1.712 -34.289 1.00 65.44 198 HIS A O 1
ATOM 1476 N N . GLY A 1 199 ? 15.513 -0.001 -35.727 1.00 61.03 199 GLY A N 1
ATOM 1477 C CA . GLY A 1 199 ? 15.691 -0.820 -36.932 1.00 61.03 199 GLY A CA 1
ATOM 1478 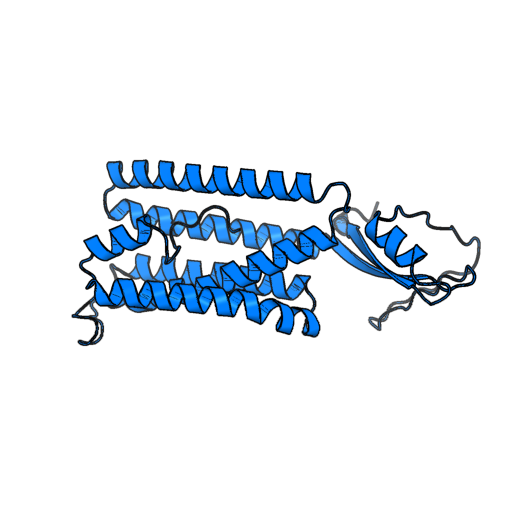C C . GLY A 1 199 ? 17.142 -1.301 -37.088 1.00 61.03 199 GLY A C 1
ATOM 1479 O O . GLY A 1 199 ? 18.066 -0.675 -36.569 1.00 61.03 199 GLY A O 1
ATOM 1480 N N . SER A 1 200 ? 17.361 -2.407 -37.811 1.00 53.66 200 SER A N 1
ATOM 1481 C CA . SER A 1 200 ? 18.682 -3.048 -37.966 1.00 53.66 200 SER A CA 1
ATOM 1482 C C . SER A 1 200 ? 19.702 -2.248 -38.793 1.00 53.66 200 SER A C 1
ATOM 1484 O O . SER A 1 200 ? 20.870 -2.621 -38.834 1.00 53.66 200 SER A O 1
ATOM 1486 N N . GLU A 1 201 ? 19.300 -1.143 -39.424 1.00 52.84 201 GLU A N 1
ATOM 1487 C CA . GLU A 1 201 ? 20.143 -0.348 -40.327 1.00 52.84 201 GLU A CA 1
ATOM 1488 C C . GLU A 1 201 ? 20.027 1.156 -40.052 1.00 52.84 201 GLU A C 1
ATOM 1490 O O . GLU A 1 201 ? 19.549 1.898 -40.898 1.00 52.84 201 GLU A O 1
ATOM 1495 N N . GLY A 1 202 ? 20.405 1.639 -38.864 1.00 50.78 202 GLY A N 1
ATOM 1496 C CA . GLY A 1 202 ? 20.621 3.079 -38.601 1.00 50.78 202 GLY A CA 1
ATOM 1497 C C . GLY A 1 202 ? 19.421 4.032 -38.786 1.00 50.78 202 GLY A C 1
ATOM 1498 O O . GLY A 1 202 ? 19.524 5.203 -38.429 1.00 50.78 202 GLY A O 1
ATOM 1499 N N . ASN A 1 203 ? 18.287 3.546 -39.285 1.00 48.22 203 ASN A N 1
ATOM 1500 C CA . ASN A 1 203 ? 17.054 4.276 -39.497 1.00 48.22 203 ASN A CA 1
ATOM 1501 C C . ASN A 1 203 ? 16.163 4.039 -38.281 1.00 48.22 203 ASN A C 1
ATOM 1503 O O . ASN A 1 203 ? 15.492 3.014 -38.144 1.00 48.22 203 ASN A O 1
ATOM 1507 N N . VAL A 1 204 ? 16.209 4.997 -37.360 1.00 48.84 204 VAL A N 1
ATOM 1508 C CA . VAL A 1 204 ? 15.259 5.102 -36.254 1.00 48.84 204 VAL A CA 1
ATOM 1509 C C . VAL A 1 204 ? 13.937 5.582 -36.852 1.00 48.84 204 VAL A C 1
ATOM 1511 O O . VAL A 1 204 ? 13.782 6.765 -37.144 1.00 48.84 204 VAL A O 1
ATOM 1514 N N . TYR A 1 205 ? 12.995 4.669 -37.076 1.00 50.16 205 TYR A N 1
ATOM 1515 C CA . TYR A 1 205 ? 11.614 5.037 -37.375 1.00 50.16 205 TYR A CA 1
ATOM 1516 C C . TYR A 1 205 ? 10.876 5.167 -36.041 1.00 50.16 205 TYR A C 1
ATOM 1518 O O . TYR A 1 205 ? 10.610 4.167 -35.374 1.00 50.16 205 TYR A O 1
ATOM 1526 N N . ALA A 1 206 ? 10.580 6.398 -35.623 1.00 46.59 206 ALA A N 1
ATOM 1527 C CA . ALA A 1 206 ? 9.610 6.620 -34.560 1.00 46.59 206 ALA A CA 1
ATOM 1528 C C . ALA A 1 206 ? 8.234 6.227 -35.115 1.00 46.59 206 ALA A C 1
ATOM 1530 O O . ALA A 1 206 ? 7.748 6.854 -36.052 1.00 46.59 206 ALA A O 1
ATOM 1531 N N . ILE A 1 207 ? 7.638 5.154 -34.594 1.00 45.72 207 ILE A N 1
ATOM 1532 C CA . ILE A 1 207 ? 6.228 4.870 -34.861 1.00 45.72 207 ILE A CA 1
ATOM 1533 C C . ILE A 1 207 ? 5.440 5.842 -33.980 1.00 45.72 207 ILE A C 1
ATOM 1535 O O . ILE A 1 207 ? 5.374 5.659 -32.767 1.00 45.72 207 ILE A O 1
ATOM 1539 N N . GLU A 1 208 ? 4.939 6.917 -34.589 1.00 43.75 208 GLU A N 1
ATOM 1540 C CA . GLU A 1 208 ? 3.969 7.825 -33.976 1.00 43.75 208 GLU A CA 1
ATOM 1541 C C . GLU A 1 208 ? 2.661 7.059 -33.753 1.00 43.75 208 GLU A C 1
ATOM 1543 O O . GLU A 1 208 ? 2.044 6.575 -34.703 1.00 43.75 208 GLU A O 1
ATOM 1548 N N . ASP A 1 209 ? 2.265 6.914 -32.490 1.00 39.94 209 ASP A N 1
ATOM 1549 C CA . ASP A 1 209 ? 0.936 6.434 -32.121 1.00 39.94 209 ASP A CA 1
ATOM 1550 C C . ASP A 1 209 ? -0.085 7.571 -32.342 1.00 39.94 209 ASP A C 1
ATOM 1552 O O . ASP A 1 209 ? 0.216 8.747 -32.128 1.00 39.94 209 ASP A O 1
ATOM 1556 N N . ASP A 1 210 ? -1.280 7.204 -32.800 1.00 41.00 210 ASP A N 1
ATOM 1557 C CA . ASP A 1 210 ? -2.272 7.986 -33.566 1.00 41.00 210 ASP A CA 1
ATOM 1558 C C . ASP A 1 210 ? -3.010 9.120 -32.802 1.00 41.00 210 ASP A C 1
ATOM 1560 O O . ASP A 1 210 ? -4.210 9.345 -32.964 1.00 41.00 210 ASP A O 1
ATOM 1564 N N . SER A 1 211 ? -2.322 9.876 -31.943 1.00 41.75 211 SER A N 1
ATOM 1565 C CA . SER A 1 211 ? -2.840 11.140 -31.401 1.00 41.75 211 SER A CA 1
ATOM 1566 C C . SER A 1 211 ? -2.263 12.304 -32.198 1.00 41.75 211 SER A C 1
ATOM 1568 O O . SER A 1 211 ? -1.256 12.905 -31.822 1.00 41.75 211 SER A O 1
ATOM 1570 N N . GLY A 1 212 ? -2.889 12.570 -33.344 1.00 39.44 212 GLY A N 1
ATOM 1571 C CA . GLY A 1 212 ? -2.439 13.546 -34.326 1.00 39.44 212 GLY A CA 1
ATOM 1572 C C . GLY A 1 212 ? -2.119 14.921 -33.741 1.00 39.44 212 GLY A C 1
ATOM 1573 O O . GLY A 1 212 ? -2.989 15.559 -33.165 1.00 39.44 212 GLY A O 1
ATOM 1574 N N . HIS A 1 213 ? -0.878 15.361 -33.959 1.00 43.25 213 HIS A N 1
ATOM 1575 C CA . HIS A 1 213 ? -0.421 16.731 -34.240 1.00 43.25 213 HIS A CA 1
ATOM 1576 C C . HIS A 1 213 ? 1.079 16.666 -34.591 1.00 43.25 213 HIS A C 1
ATOM 1578 O O . HIS A 1 213 ? 1.944 17.108 -33.838 1.00 43.25 213 HIS A O 1
ATOM 1584 N N . GLY A 1 214 ? 1.393 16.062 -35.742 1.00 35.19 214 GLY A N 1
ATOM 1585 C CA . GLY A 1 214 ? 2.754 15.976 -36.269 1.00 35.19 214 GLY A CA 1
ATOM 1586 C C . GLY A 1 214 ? 3.130 17.232 -37.056 1.00 35.19 214 GLY A C 1
ATOM 1587 O O . GLY A 1 214 ? 2.714 17.406 -38.201 1.00 35.19 214 GLY A O 1
ATOM 1588 N N . HIS A 1 215 ? 3.942 18.107 -36.461 1.00 38.84 215 HIS A N 1
ATOM 1589 C CA . HIS A 1 215 ? 4.724 19.094 -37.205 1.00 38.84 215 HIS A CA 1
ATOM 1590 C C . HIS A 1 215 ? 6.036 18.439 -37.655 1.00 38.84 215 HIS A C 1
ATOM 1592 O O . HIS A 1 215 ? 7.009 18.400 -36.904 1.00 38.84 215 HIS A O 1
ATOM 1598 N N . SER A 1 216 ? 6.081 17.925 -38.888 1.00 36.72 216 SER A N 1
ATOM 1599 C CA . SER A 1 216 ? 7.331 17.453 -39.490 1.00 36.72 216 SER A CA 1
ATOM 1600 C C . SER A 1 216 ? 8.193 18.657 -39.893 1.00 36.72 216 SER A C 1
ATOM 1602 O O . SER A 1 216 ? 7.965 19.272 -40.938 1.00 36.72 216 SER A O 1
ATOM 1604 N N . HIS A 1 217 ? 9.182 19.018 -39.076 1.00 40.53 217 HIS A N 1
ATOM 1605 C CA . HIS A 1 217 ? 10.235 19.934 -39.509 1.00 40.53 217 HIS A CA 1
ATOM 1606 C C . HIS A 1 217 ? 11.331 19.177 -40.260 1.00 40.53 217 HIS A C 1
ATOM 1608 O O . HIS A 1 217 ? 11.727 18.072 -39.898 1.00 40.53 217 HIS A O 1
ATOM 1614 N N . GLY A 1 218 ? 11.753 19.797 -41.360 1.00 39.62 218 GLY A N 1
ATOM 1615 C CA . GLY A 1 218 ? 12.586 19.226 -42.402 1.00 39.62 218 GLY A CA 1
ATOM 1616 C C . GLY A 1 218 ? 13.948 18.705 -41.951 1.00 39.62 218 GLY A C 1
ATOM 1617 O O . GLY A 1 218 ? 14.569 19.156 -40.992 1.00 39.62 218 GLY A O 1
ATOM 1618 N N . SER A 1 219 ? 14.404 17.751 -42.750 1.00 46.41 219 SER A N 1
ATOM 1619 C CA . SER A 1 219 ? 15.703 17.104 -42.745 1.00 46.41 219 SER A CA 1
ATOM 1620 C C . SER A 1 219 ? 16.875 18.088 -42.846 1.00 46.41 219 SER A C 1
ATOM 1622 O O . SER A 1 219 ? 17.258 18.486 -43.944 1.00 46.41 219 SER A O 1
ATOM 1624 N N . THR A 1 220 ? 17.523 18.388 -41.725 1.00 41.56 220 THR A N 1
ATOM 1625 C CA . THR A 1 220 ? 18.935 18.801 -41.692 1.00 41.56 220 THR A CA 1
ATOM 1626 C C . THR A 1 220 ? 19.559 18.333 -40.379 1.00 41.56 220 THR A C 1
ATOM 1628 O O . THR A 1 220 ? 19.321 18.928 -39.336 1.00 41.56 220 THR A O 1
ATOM 1631 N N . GLY A 1 221 ? 20.353 17.260 -40.445 1.00 42.75 221 GLY A N 1
ATOM 1632 C CA . GLY A 1 221 ? 21.148 16.743 -39.327 1.00 42.75 221 GLY A CA 1
ATOM 1633 C C . GLY A 1 221 ? 20.398 15.751 -38.437 1.00 42.75 221 GLY A C 1
ATOM 1634 O O . GLY A 1 221 ? 19.783 16.138 -37.451 1.00 42.75 221 GLY A O 1
ATOM 1635 N N . GLN A 1 222 ? 20.493 14.453 -38.750 1.00 45.62 222 GLN A N 1
ATOM 1636 C CA . GLN A 1 222 ? 20.174 13.383 -37.799 1.00 45.62 222 GLN A CA 1
ATOM 1637 C C . GLN A 1 222 ? 21.121 13.501 -36.596 1.00 45.62 222 GLN A C 1
ATOM 1639 O O . GLN A 1 222 ? 22.224 12.956 -36.585 1.00 45.62 222 GLN A O 1
ATOM 1644 N N . SER A 1 223 ? 20.694 14.250 -35.584 1.00 45.81 223 SER A N 1
ATOM 1645 C CA . SER A 1 223 ? 21.234 14.162 -34.235 1.00 45.81 223 SER A CA 1
ATOM 1646 C C . SER A 1 223 ? 20.999 12.731 -33.757 1.00 45.81 223 SER A C 1
ATOM 1648 O O . SER A 1 223 ? 19.868 12.350 -33.453 1.00 45.81 223 SER A O 1
ATOM 1650 N N . LYS A 1 224 ? 22.054 11.908 -33.732 1.00 51.91 224 LYS A N 1
ATOM 1651 C CA . LYS A 1 224 ? 22.042 10.672 -32.947 1.00 51.91 224 LYS A CA 1
ATOM 1652 C C . LYS A 1 224 ? 21.797 11.084 -31.501 1.00 51.91 224 LYS A C 1
ATOM 1654 O O . LYS A 1 224 ? 22.684 11.624 -30.848 1.00 51.91 224 LYS A O 1
ATOM 1659 N N . HIS A 1 225 ? 20.577 10.880 -31.025 1.00 53.38 225 HIS A N 1
ATOM 1660 C CA . HIS A 1 225 ? 20.284 11.011 -29.611 1.00 53.38 225 HIS A CA 1
ATOM 1661 C C . HIS A 1 225 ? 20.930 9.817 -28.907 1.00 53.38 225 HIS A C 1
ATOM 1663 O O . HIS A 1 225 ? 20.383 8.716 -28.897 1.00 53.38 225 HIS A O 1
ATOM 1669 N N . ASP A 1 226 ? 22.135 10.029 -28.380 1.00 59.91 226 ASP A N 1
ATOM 1670 C CA . ASP A 1 226 ? 22.797 9.072 -27.503 1.00 59.91 226 ASP A CA 1
ATOM 1671 C C . ASP A 1 226 ? 22.074 9.095 -26.149 1.00 59.91 226 ASP A C 1
ATOM 1673 O O . ASP A 1 226 ? 22.284 9.982 -25.320 1.00 59.91 226 ASP A O 1
ATOM 1677 N N . HIS A 1 227 ? 21.177 8.135 -25.923 1.00 69.25 227 HIS A N 1
ATOM 1678 C CA . HIS A 1 227 ? 20.605 7.869 -24.602 1.00 69.25 227 HIS A CA 1
ATOM 1679 C C . HIS A 1 227 ? 21.305 6.679 -23.949 1.00 69.25 227 HIS A C 1
ATOM 1681 O O . HIS A 1 227 ? 21.723 5.723 -24.603 1.00 69.25 227 HIS A O 1
ATOM 1687 N N . VAL A 1 228 ? 21.418 6.728 -22.625 1.00 75.69 228 VAL A N 1
ATOM 1688 C CA . VAL A 1 228 ? 22.020 5.646 -21.844 1.00 75.69 228 VAL A CA 1
ATOM 1689 C C . VAL A 1 228 ? 21.004 4.516 -21.693 1.00 75.69 228 VAL A C 1
ATOM 1691 O O . VAL A 1 228 ? 19.863 4.740 -21.293 1.00 75.69 228 VAL A O 1
ATOM 1694 N N . HIS A 1 229 ? 21.421 3.295 -22.014 1.00 77.25 229 HIS A N 1
ATOM 1695 C CA . HIS A 1 229 ? 20.622 2.093 -21.812 1.00 77.25 229 HIS A CA 1
ATOM 1696 C C . HIS A 1 229 ? 20.897 1.484 -20.431 1.00 77.25 229 HIS A C 1
ATOM 1698 O O . HIS A 1 229 ? 22.023 1.495 -19.939 1.00 77.25 229 HIS A O 1
ATOM 1704 N N . THR A 1 230 ? 19.869 0.915 -19.802 1.00 78.94 230 THR A N 1
ATOM 1705 C CA . THR A 1 230 ? 20.058 0.047 -18.626 1.00 78.94 230 THR A CA 1
ATOM 1706 C C . THR A 1 230 ? 20.728 -1.265 -19.041 1.00 78.94 230 THR A C 1
ATOM 1708 O O . THR A 1 230 ? 20.589 -1.701 -20.186 1.00 78.94 230 THR A O 1
ATOM 1711 N N . ALA A 1 231 ? 21.407 -1.960 -18.122 1.00 78.81 231 ALA A N 1
ATOM 1712 C CA . ALA A 1 231 ? 22.107 -3.204 -18.452 1.00 78.81 231 ALA A CA 1
ATOM 1713 C C . ALA A 1 231 ? 21.154 -4.292 -18.983 1.00 78.81 231 ALA A C 1
ATOM 1715 O O . ALA A 1 231 ? 21.530 -5.072 -19.856 1.00 78.81 231 ALA A O 1
ATOM 1716 N N . GLN A 1 232 ? 19.905 -4.320 -18.504 1.00 80.25 232 GLN A N 1
ATOM 1717 C CA . GLN A 1 232 ? 18.865 -5.216 -19.023 1.00 80.25 232 GLN A CA 1
ATOM 1718 C C . GLN A 1 232 ? 18.463 -4.873 -20.465 1.00 80.25 232 GLN A C 1
ATOM 1720 O O . GLN A 1 232 ? 18.313 -5.772 -21.289 1.00 80.25 232 GLN A O 1
ATOM 1725 N N . GLN A 1 233 ? 18.347 -3.581 -20.792 1.00 77.50 233 GLN A N 1
ATOM 1726 C CA . GLN A 1 233 ? 18.032 -3.132 -22.141 1.00 77.50 233 GLN A CA 1
ATOM 1727 C C . GLN A 1 233 ? 19.199 -3.487 -23.058 1.00 77.50 233 GLN A C 1
ATOM 1729 O O . GLN A 1 233 ? 18.984 -4.116 -24.084 1.00 77.50 233 GLN A O 1
ATOM 1734 N N . GLU A 1 234 ? 20.443 -3.223 -22.655 1.00 79.31 234 GLU A N 1
ATOM 1735 C CA . GLU A 1 234 ? 21.626 -3.633 -23.421 1.00 79.31 234 GLU A CA 1
ATOM 1736 C C . GLU A 1 234 ? 21.694 -5.147 -23.655 1.00 79.31 234 GLU A C 1
ATOM 1738 O O . GLU A 1 234 ? 22.036 -5.578 -24.756 1.00 79.31 234 GLU A O 1
ATOM 1743 N N . LYS A 1 235 ? 21.363 -5.965 -22.645 1.00 79.12 235 LYS A N 1
ATOM 1744 C CA . LYS A 1 235 ? 21.287 -7.427 -22.786 1.00 79.12 235 LYS A CA 1
ATOM 1745 C C . LYS A 1 235 ? 20.199 -7.838 -23.778 1.00 79.12 235 LYS A C 1
ATOM 1747 O O . LYS A 1 235 ? 20.494 -8.638 -24.660 1.00 79.12 235 LYS A O 1
ATOM 1752 N N . SER A 1 236 ? 18.994 -7.269 -23.679 1.00 73.75 236 SER A N 1
ATOM 1753 C CA . SER A 1 236 ? 17.904 -7.538 -24.633 1.00 73.75 236 SER A CA 1
ATOM 1754 C C . SER A 1 236 ? 18.287 -7.134 -26.060 1.00 73.75 236 SER A C 1
ATOM 1756 O O . SER A 1 236 ? 18.106 -7.903 -26.997 1.00 73.75 236 SER A O 1
ATOM 1758 N N . LEU A 1 237 ? 18.967 -5.993 -26.215 1.00 74.06 237 LEU A N 1
ATOM 1759 C CA . LEU A 1 237 ? 19.485 -5.540 -27.500 1.00 74.06 237 LEU A CA 1
ATOM 1760 C C . LEU A 1 237 ? 20.545 -6.515 -28.047 1.00 74.06 237 LEU A C 1
ATOM 1762 O O . LEU A 1 237 ? 20.572 -6.784 -29.242 1.00 74.06 237 LEU A O 1
ATOM 1766 N N . LYS A 1 238 ? 21.430 -7.065 -27.211 1.00 74.06 238 LYS A N 1
ATOM 1767 C CA . LYS A 1 238 ? 22.483 -7.997 -27.659 1.00 74.06 238 LYS A CA 1
ATOM 1768 C C . LYS A 1 238 ? 21.967 -9.407 -27.970 1.00 74.06 238 LYS A C 1
ATOM 1770 O O . LYS A 1 238 ? 22.563 -10.069 -28.813 1.00 74.06 238 LYS A O 1
ATOM 1775 N N . ALA A 1 239 ? 20.899 -9.860 -27.313 1.00 72.44 239 ALA A N 1
ATOM 1776 C CA . ALA A 1 239 ? 20.364 -11.214 -27.468 1.00 72.44 239 ALA A CA 1
ATOM 1777 C C . ALA A 1 239 ? 19.637 -11.441 -28.811 1.00 72.44 239 ALA A C 1
ATOM 1779 O O . ALA A 1 239 ? 19.744 -12.524 -29.377 1.00 72.44 239 ALA A O 1
ATOM 1780 N N . ASP A 1 240 ? 18.972 -10.419 -29.361 1.00 64.12 240 ASP A N 1
ATOM 1781 C CA . ASP A 1 240 ? 18.003 -10.587 -30.462 1.00 64.12 240 ASP A CA 1
ATOM 1782 C C . ASP A 1 240 ? 18.577 -10.525 -31.890 1.00 64.12 240 ASP A C 1
ATOM 1784 O O . ASP A 1 240 ? 17.832 -10.397 -32.862 1.00 64.12 240 ASP A O 1
ATOM 1788 N N . GLY A 1 241 ? 19.897 -10.646 -32.055 1.00 60.19 241 GLY A N 1
ATOM 1789 C CA . GLY A 1 241 ? 20.528 -11.074 -33.312 1.00 60.19 241 GLY A CA 1
ATOM 1790 C C . GLY A 1 241 ? 20.480 -10.120 -34.517 1.00 60.19 241 GLY A C 1
ATOM 1791 O O . GLY A 1 241 ? 21.539 -9.883 -35.078 1.00 60.19 241 GLY A O 1
ATOM 1792 N N . GLN A 1 242 ? 19.328 -9.575 -34.936 1.00 56.78 242 GLN A N 1
ATOM 1793 C CA . GLN A 1 242 ? 19.170 -8.707 -36.125 1.00 56.78 242 GLN A CA 1
ATOM 1794 C C . GLN A 1 242 ? 17.747 -8.111 -36.340 1.00 56.78 242 GLN A C 1
ATOM 1796 O O . GLN A 1 242 ? 17.490 -7.545 -37.397 1.00 56.78 242 GLN A O 1
ATOM 1801 N N . GLY A 1 243 ? 16.811 -8.211 -35.383 1.00 56.12 243 GLY A N 1
ATOM 1802 C CA . GLY A 1 243 ? 15.426 -7.713 -35.539 1.00 56.12 243 GLY A CA 1
ATOM 1803 C C . GLY A 1 243 ? 15.167 -6.279 -35.046 1.00 56.12 243 GLY A C 1
ATOM 1804 O O . GLY A 1 243 ? 15.995 -5.712 -34.333 1.00 56.12 243 GLY A O 1
ATOM 1805 N N . TRP A 1 244 ? 14.000 -5.715 -35.405 1.00 55.16 244 TRP A N 1
ATOM 1806 C CA . TRP A 1 244 ? 13.452 -4.463 -34.853 1.00 55.16 244 TRP A CA 1
ATOM 1807 C C . TRP A 1 244 ? 13.328 -4.564 -33.329 1.00 55.16 244 TRP A C 1
ATOM 1809 O O . TRP A 1 244 ? 12.688 -5.487 -32.828 1.00 55.16 244 TRP A O 1
ATOM 1819 N N . ARG A 1 245 ? 13.929 -3.632 -32.581 1.00 66.75 245 ARG A N 1
ATOM 1820 C CA . ARG A 1 245 ? 14.066 -3.754 -31.119 1.00 66.75 245 ARG A CA 1
ATOM 1821 C C . ARG A 1 245 ? 13.227 -2.721 -30.398 1.00 66.75 245 ARG A C 1
ATOM 1823 O O . ARG A 1 245 ? 13.531 -1.539 -30.498 1.00 66.75 245 ARG A O 1
ATOM 1830 N N . LYS A 1 246 ? 12.216 -3.171 -29.657 1.00 66.56 246 LYS A N 1
ATOM 1831 C CA . LYS A 1 246 ? 11.416 -2.328 -28.764 1.00 66.56 246 LYS A CA 1
ATOM 1832 C C . LYS A 1 246 ? 12.089 -2.227 -27.400 1.00 66.56 246 LYS A C 1
ATOM 1834 O O . LYS A 1 246 ? 12.295 -3.241 -26.738 1.00 66.56 246 LYS A O 1
ATOM 1839 N N . HIS A 1 247 ? 12.390 -1.017 -26.948 1.00 69.75 247 HIS A N 1
ATOM 1840 C CA . HIS A 1 247 ? 12.745 -0.758 -25.552 1.00 69.75 247 HIS A CA 1
ATOM 1841 C C . HIS A 1 247 ? 12.013 0.483 -25.051 1.00 69.75 247 HIS A C 1
ATOM 1843 O O . HIS A 1 247 ? 11.690 1.390 -25.816 1.00 69.75 247 HIS A O 1
ATOM 1849 N N . ARG A 1 248 ? 11.736 0.515 -23.748 1.00 72.19 248 ARG A N 1
ATOM 1850 C CA . ARG A 1 248 ? 10.949 1.582 -23.127 1.00 72.19 248 ARG A CA 1
ATOM 1851 C C . ARG A 1 248 ? 11.819 2.454 -22.251 1.00 72.19 248 ARG A C 1
ATOM 1853 O O . ARG A 1 248 ? 12.585 1.933 -21.443 1.00 72.19 248 ARG A O 1
ATOM 1860 N N . HIS A 1 249 ? 11.668 3.761 -22.398 1.00 74.44 249 HIS A N 1
ATOM 1861 C CA . HIS A 1 249 ? 12.330 4.759 -21.573 1.00 74.44 249 HIS A CA 1
ATOM 1862 C C . HIS A 1 249 ? 11.296 5.578 -20.826 1.00 74.44 249 HIS A C 1
ATOM 1864 O O . HIS A 1 249 ? 10.228 5.883 -21.352 1.00 74.44 249 HIS A O 1
ATOM 1870 N N . VAL A 1 250 ? 11.624 5.953 -19.595 1.00 78.75 250 VAL A N 1
ATOM 1871 C CA . VAL A 1 250 ? 10.808 6.888 -18.826 1.00 78.75 250 VAL A CA 1
ATOM 1872 C C . VAL A 1 250 ? 11.467 8.255 -18.880 1.00 78.75 250 VAL A C 1
ATOM 1874 O O . VAL A 1 250 ? 12.568 8.441 -18.368 1.00 78.75 250 VAL A O 1
ATOM 1877 N N . HIS A 1 251 ? 10.780 9.207 -19.502 1.00 78.00 251 HIS A N 1
ATOM 1878 C CA . HIS A 1 251 ? 11.221 10.590 -19.613 1.00 78.00 251 HIS A CA 1
ATOM 1879 C C . HIS A 1 251 ? 10.460 11.458 -18.616 1.00 78.00 251 HIS A C 1
ATOM 1881 O O . HIS A 1 251 ? 9.231 11.390 -18.517 1.00 78.00 251 HIS A O 1
ATOM 1887 N N . TYR A 1 252 ? 11.204 12.288 -17.890 1.00 78.19 252 TYR A N 1
ATOM 1888 C CA . TYR A 1 252 ? 10.629 13.367 -17.103 1.00 78.19 252 TYR A CA 1
ATOM 1889 C C . TYR A 1 252 ? 10.194 14.482 -18.051 1.00 78.19 252 TYR A C 1
ATOM 1891 O O . TYR A 1 252 ? 11.034 15.090 -18.716 1.00 78.19 252 TYR A O 1
ATOM 1899 N N . HIS A 1 253 ? 8.894 14.750 -18.107 1.00 68.50 253 HIS A N 1
ATOM 1900 C CA . HIS A 1 253 ? 8.396 15.987 -18.687 1.00 68.50 253 HIS A CA 1
ATOM 1901 C C . HIS A 1 253 ? 8.269 16.966 -17.531 1.00 68.50 253 HIS A C 1
ATOM 1903 O O . HIS A 1 253 ? 7.445 16.790 -16.632 1.00 68.50 253 HIS A O 1
ATOM 1909 N N . GLY A 1 254 ? 9.148 17.969 -17.514 1.00 62.84 254 GLY A N 1
ATOM 1910 C CA . GLY A 1 254 ? 9.004 19.078 -16.582 1.00 62.84 254 GLY A CA 1
ATOM 1911 C C . GLY A 1 254 ? 7.603 19.687 -16.704 1.00 62.84 254 GLY A C 1
ATOM 1912 O O . GLY A 1 254 ? 6.939 19.514 -17.729 1.00 62.84 254 GLY A O 1
ATOM 1913 N N . PRO A 1 255 ? 7.123 20.402 -15.677 1.00 64.69 255 PRO A N 1
ATOM 1914 C CA . PRO A 1 255 ? 5.833 21.063 -15.765 1.00 64.69 255 PRO A CA 1
ATOM 1915 C C . PRO A 1 255 ? 5.771 21.913 -17.038 1.00 64.69 255 PRO A C 1
ATOM 1917 O O . PRO A 1 255 ? 6.703 22.674 -17.293 1.00 64.69 255 PRO A O 1
ATOM 1920 N N . LEU A 1 256 ? 4.689 21.805 -17.818 1.00 57.09 256 LEU A N 1
ATOM 1921 C CA . LEU A 1 256 ? 4.537 22.519 -19.098 1.00 57.09 256 LEU A CA 1
ATOM 1922 C C . LEU A 1 256 ? 4.806 24.035 -18.992 1.00 57.09 256 LEU A C 1
ATOM 1924 O O . LEU A 1 256 ? 5.197 24.657 -19.972 1.00 57.09 256 LEU A O 1
ATOM 1928 N N . TRP A 1 257 ? 4.655 24.631 -17.804 1.00 58.53 257 TRP A N 1
ATOM 1929 C CA . TRP A 1 257 ? 4.956 26.043 -17.546 1.00 58.53 257 TRP A CA 1
ATOM 1930 C C . TRP A 1 257 ? 6.456 26.391 -17.498 1.00 58.53 257 TRP A C 1
ATOM 1932 O O . TRP A 1 257 ? 6.792 27.569 -17.535 1.00 58.53 257 TRP A O 1
ATOM 1942 N N . MET A 1 258 ? 7.361 25.407 -17.445 1.00 51.69 258 MET A N 1
ATOM 1943 C CA . MET A 1 258 ? 8.809 25.616 -17.597 1.00 51.69 258 MET A CA 1
ATOM 1944 C C . MET A 1 258 ? 9.287 25.496 -19.055 1.00 51.69 258 MET A C 1
ATOM 1946 O O . MET A 1 258 ? 10.438 25.809 -19.335 1.00 51.69 258 MET A O 1
ATOM 1950 N N . ALA A 1 259 ? 8.434 25.050 -19.984 1.00 53.94 259 ALA A N 1
ATOM 1951 C CA . ALA A 1 259 ? 8.799 24.815 -21.385 1.00 53.94 259 ALA A CA 1
ATOM 1952 C C . ALA A 1 259 ? 8.608 26.047 -22.299 1.00 53.94 259 ALA A C 1
ATOM 1954 O O . ALA A 1 259 ? 8.691 25.922 -23.518 1.00 53.94 259 ALA A O 1
ATOM 1955 N N . GLY A 1 260 ? 8.329 27.225 -21.726 1.00 51.72 260 GLY A N 1
ATOM 1956 C CA . GLY A 1 260 ? 8.028 28.466 -22.453 1.00 51.72 260 GLY A CA 1
ATOM 1957 C C . GLY A 1 260 ? 8.931 29.650 -22.091 1.00 51.72 260 GLY A C 1
ATOM 1958 O O . GLY A 1 260 ? 8.411 30.744 -21.876 1.00 51.72 260 GLY A O 1
ATOM 1959 N N . GLY A 1 261 ? 10.245 29.428 -21.977 1.00 41.34 261 GLY A N 1
ATOM 1960 C CA . GLY A 1 261 ? 11.265 30.468 -21.775 1.00 41.34 261 GLY A CA 1
ATOM 1961 C C . GLY A 1 261 ? 12.274 30.503 -22.911 1.00 41.34 261 GLY A C 1
ATOM 1962 O O . GLY A 1 261 ? 12.694 29.403 -23.331 1.00 41.34 261 GLY A O 1
#

Sequence (261 aa):
MVFFTVLSSHDVVLTAYLSQVGLHPMVLSSFRALGAAAGVLGATSFDLMAEAHGMRKVTGSFLTMQAGTCLIAALALGSQQGVPGRAPAWLGGTPWYLLPFLGAIVISRVGLYGFDVGFSTLSQGLVDERHRGTVGGVTQSLCALATLCMYVTTSAVTTIFGTAGFEMLVWASTAAVAIALLTYWTWCMLYHEHEHIHGSEGNVYAIEDDSGHGHSHGSTGQSKHDHVHTAQQEKSLKADGQGWRKHRHVHYHGPLWMAGG

pLDDT: mean 78.72, std 16.32, range [35.19, 95.94]

Nearest PDB structures (foldseek):
  6wbv-assembly1_A  TM=9.104E-01  e=2.340E-05  Homo sapiens
  4ja4-assembly1_A  TM=7.732E-01  e=1.157E-02  Escherichia coli K-12
  4ja3-assembly1_A  TM=7.233E-01  e=9.442E-03  Escherichia coli K-12
  4gc0-assembly1_A  TM=7.187E-01  e=6.614E-03 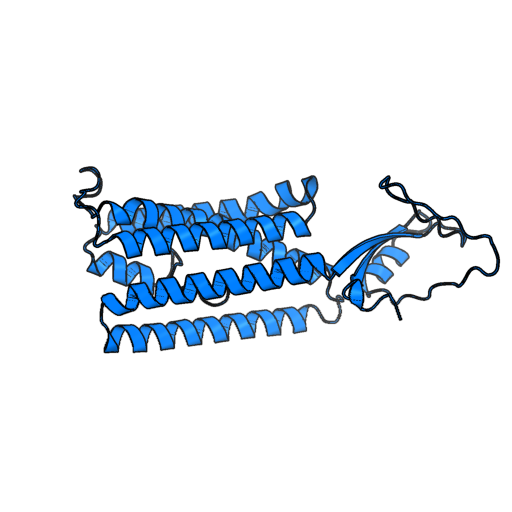 Escherichia coli K-12
  4ja3-assembly2_B  TM=7.070E-01  e=2.358E-02  Escherichia coli K-12

Radius of gyration: 24.0 Å; Cα contacts (8 Å, |Δi|>4): 276; chains: 1; bounding box: 52×48×69 Å

Mean predicted aligned error: 9.97 Å

Secondary structure (DSSP, 8-state):
--S--S--TT-HHHHHHHHHTT--HHHHHHHHHHHHHHHHHHHHHHHHHHHHH-HHHHHHHHHHHHHHHHHHHHHHHHGGGT---BPPGGGTT-BTTHHHHHHHHHHHHHHHHHHHHHHHHHHHHHS-TTTHHHHHHHHHHHHHHHHHHHHHHHHHHHHHHTTHHHHHHHHHHHHHHHHHHHHHHHHHHHEEEEEEEE-SSS-------S---------S------PPPPHHHHHHHHHTTTS-EEEEEEEE---GGGS--

Foldseek 3Di:
DLQAAPLALPDPLVLVLCVVLPFDVVVSVVLSVLLVVLLVLLQVVLVVVCVPPNLLVQLLVLLVLLLVLLVQLLVLVVCQPPDPDFDDCVRVRHGPSVVSNSVSSSNSSSSVNNNVNSVLVVLVQADFPVCNVVVVVVVVVSNVVSVVVNVVQSVVQCVPPNSVSVSVSSVVSSVSSVVVSVVSVVCVVQKDKAKWKDAQPPDGDRPDDPPDDDPDDDDDDPPPPDDDDGPVLVVQVVPPDHHIDIDMDIDGDDDPVVVPD

Solvent-accessible surface area (backbone atoms only — not comparable to full-atom values): 14519 Å² total; per-residue (Å²): 116,85,54,44,60,61,68,41,63,85,38,68,66,43,52,50,51,45,50,72,76,62,55,56,67,69,57,55,53,50,48,34,52,49,20,51,53,30,26,53,50,13,44,62,49,34,63,67,44,23,73,76,65,36,53,69,57,42,23,51,48,21,38,50,46,25,33,51,22,38,45,47,22,39,52,26,58,70,44,69,85,78,63,98,48,68,34,62,72,93,65,73,56,39,58,42,45,54,53,57,23,51,53,22,35,29,55,21,26,24,14,51,30,17,21,38,51,34,51,50,54,50,48,58,73,72,39,41,68,94,47,39,68,58,57,50,50,52,52,52,49,53,43,52,51,31,48,51,50,48,52,53,51,48,55,52,37,39,72,76,47,42,78,67,29,52,58,55,45,43,46,53,18,35,50,48,41,44,51,52,42,51,54,51,51,51,49,56,73,36,40,45,78,46,78,44,43,42,44,79,72,89,51,71,58,79,80,79,73,94,72,88,79,84,80,84,77,79,94,75,77,89,74,79,79,85,70,90,72,44,64,59,53,51,48,57,63,65,70,58,83,72,56,74,40,79,50,76,45,78,45,77,52,70,63,76,85,72,76,78,123

InterPro domains:
  IPR009716 Ferroportin-1 [PF06963] (2-177)
  IPR009716 Ferroportin-1 [PTHR11660] (2-200)
  IPR036259 MFS transporter superfamily [G3DSA:1.20.1250.20] (1-259)
  IPR036259 MFS transporter superfamily [SSF103473] (2-187)

Organism: Polarella glacialis (NCBI:txid89957)